Protein AF-0000000083513549 (afdb_homodimer)

Nearest PDB structures (foldseek):
  2qsa-assembly1_A  TM=3.278E-01  e=8.142E+00  Caenorhabditis elegans
  6n7p-assembly1_D  TM=1.794E-01  e=5.377E+00  Saccharomyces cerevisiae S288C
  2qsa-assembly1_A  TM=3.278E-01  e=8.798E+00  Caenorhabditis elegans

Structure (mmCIF, N/CA/C/O backbone):
data_AF-0000000083513549-model_v1
#
loop_
_entity.id
_entity.type
_entity.pdbx_description
1 polymer 'Sorting nexin-19'
#
loop_
_atom_site.group_PDB
_atom_site.id
_atom_site.type_symbol
_atom_site.label_atom_id
_atom_site.label_alt_id
_atom_site.label_comp_id
_atom_site.label_asym_id
_atom_site.label_entity_id
_atom_site.label_seq_id
_atom_site.pdbx_PDB_ins_code
_atom_site.Cartn_x
_atom_site.Cartn_y
_atom_site.Cartn_z
_atom_site.occupancy
_atom_site.B_iso_or_equiv
_atom_site.auth_seq_id
_atom_site.auth_comp_id
_atom_site.auth_asym_id
_atom_site.auth_atom_id
_atom_site.pdbx_PDB_model_num
ATOM 1 N N . MET A 1 1 ? 3.992 -18.594 23.453 1 21.11 1 MET A N 1
ATOM 2 C CA . MET A 1 1 ? 4.5 -19.453 22.391 1 21.11 1 MET A CA 1
ATOM 3 C C . MET A 1 1 ? 4.137 -18.906 21.016 1 21.11 1 MET A C 1
ATOM 5 O O . MET A 1 1 ? 4.473 -19.516 20 1 21.11 1 MET A O 1
ATOM 9 N N . HIS A 1 2 ? 3.135 -17.984 20.984 1 25.2 2 HIS A N 1
ATOM 10 C CA . HIS A 1 2 ? 2.512 -17.5 19.766 1 25.2 2 HIS A CA 1
ATOM 11 C C . HIS A 1 2 ? 3.395 -16.469 19.062 1 25.2 2 HIS A C 1
ATOM 13 O O . HIS A 1 2 ? 3.088 -16.031 17.953 1 25.2 2 HIS A O 1
ATOM 19 N N . HIS A 1 3 ? 4.215 -15.789 19.781 1 29.58 3 HIS A N 1
ATOM 20 C CA . HIS A 1 3 ? 5.02 -14.688 19.266 1 29.58 3 HIS A CA 1
ATOM 21 C C . HIS A 1 3 ? 6.105 -15.188 18.328 1 29.58 3 HIS A C 1
ATOM 23 O O . HIS A 1 3 ? 6.664 -14.414 17.547 1 29.58 3 HIS A O 1
ATOM 29 N N . ALA A 1 4 ? 6.621 -16.469 18.5 1 35.25 4 ALA A N 1
ATOM 30 C CA . ALA A 1 4 ? 7.801 -17.078 17.875 1 35.25 4 ALA A CA 1
ATOM 31 C C . ALA A 1 4 ? 7.551 -17.375 16.406 1 35.25 4 ALA A C 1
ATOM 33 O O . ALA A 1 4 ? 8.492 -17.453 15.617 1 35.25 4 ALA A O 1
ATOM 34 N N . GLY A 1 5 ? 6.344 -17.562 16.047 1 33.94 5 GLY A N 1
ATOM 35 C CA . GLY A 1 5 ? 6.051 -18.109 14.727 1 33.94 5 GLY A CA 1
ATOM 36 C C . GLY A 1 5 ? 6.188 -17.078 13.617 1 33.94 5 GLY A C 1
ATOM 37 O O . GLY A 1 5 ? 6.543 -17.406 12.484 1 33.94 5 GLY A O 1
ATOM 38 N N . ARG A 1 6 ? 5.773 -15.844 13.898 1 37.69 6 ARG A N 1
ATOM 39 C CA . ARG A 1 6 ? 5.621 -14.75 12.945 1 37.69 6 ARG A CA 1
ATOM 40 C C . ARG A 1 6 ? 6.98 -14.266 12.445 1 37.69 6 ARG A C 1
ATOM 42 O O . ARG A 1 6 ? 7.137 -13.938 11.266 1 37.69 6 ARG A O 1
ATOM 49 N N . SER A 1 7 ? 8.039 -14.117 13.289 1 39.78 7 SER A N 1
ATOM 50 C CA . SER A 1 7 ? 9.445 -13.859 13 1 39.78 7 SER A CA 1
ATOM 51 C C . SER A 1 7 ? 10.016 -14.891 12.039 1 39.78 7 SER A C 1
ATOM 53 O O . SER A 1 7 ? 10.812 -14.555 11.156 1 39.78 7 SER A O 1
ATOM 55 N N . ARG A 1 8 ? 9.492 -15.992 12.117 1 42.34 8 ARG A N 1
ATOM 56 C CA . ARG A 1 8 ? 10.031 -17.141 11.398 1 42.34 8 ARG A CA 1
ATOM 57 C C . ARG A 1 8 ? 9.711 -17.062 9.906 1 42.34 8 ARG A C 1
ATOM 59 O O . ARG A 1 8 ? 10.5 -17.5 9.07 1 42.34 8 ARG A O 1
ATOM 66 N N . ALA A 1 9 ? 8.602 -16.5 9.594 1 41.03 9 ALA A N 1
ATOM 67 C CA . ALA A 1 9 ? 8.266 -16.406 8.172 1 41.03 9 ALA A CA 1
ATOM 68 C C . ALA A 1 9 ? 9.18 -15.422 7.453 1 41.03 9 ALA A C 1
ATOM 70 O O . ALA A 1 9 ? 9.617 -15.68 6.328 1 41.03 9 ALA A O 1
ATOM 71 N N . ASN A 1 10 ? 9.469 -14.273 7.992 1 43.44 10 ASN A N 1
ATOM 72 C CA . ASN A 1 10 ? 10.414 -13.305 7.441 1 43.44 10 ASN A CA 1
ATOM 73 C C . ASN A 1 10 ? 11.812 -13.898 7.328 1 43.44 10 ASN A C 1
ATOM 75 O O . ASN A 1 10 ? 12.5 -13.688 6.324 1 43.44 10 ASN A O 1
ATOM 79 N N . GLU A 1 11 ? 12.25 -14.5 8.375 1 45.84 11 GLU A N 1
ATOM 80 C CA . GLU A 1 11 ? 13.523 -15.219 8.367 1 45.84 11 GLU A CA 1
ATOM 81 C C . GLU A 1 11 ? 13.539 -16.297 7.289 1 45.84 11 GLU A C 1
ATOM 83 O O . GLU A 1 11 ? 14.57 -16.516 6.641 1 45.84 11 GLU A O 1
ATOM 88 N N . THR A 1 12 ? 12.406 -16.828 7.129 1 44.97 12 THR A N 1
ATOM 89 C CA . THR A 1 12 ? 12.383 -17.953 6.203 1 44.97 12 THR A CA 1
ATOM 90 C C . THR A 1 12 ? 12.445 -17.469 4.758 1 44.97 12 THR A C 1
ATOM 92 O O . THR A 1 12 ? 13.141 -18.062 3.928 1 44.97 12 THR A O 1
ATOM 95 N N . VAL A 1 13 ? 11.648 -16.438 4.371 1 47.31 13 VAL A N 1
ATOM 96 C CA . VAL A 1 13 ? 11.727 -15.977 2.986 1 47.31 13 VAL A CA 1
ATOM 97 C C . VAL A 1 13 ? 13.109 -15.398 2.711 1 47.31 13 VAL A C 1
ATOM 99 O O . VAL A 1 13 ? 13.719 -15.688 1.675 1 47.31 13 VAL A O 1
ATOM 102 N N . PHE A 1 14 ? 13.555 -14.539 3.67 1 49.09 14 PHE A N 1
ATOM 103 C CA . PHE A 1 14 ? 14.906 -14.023 3.57 1 49.09 14 PHE A CA 1
ATOM 104 C C . PHE A 1 14 ? 15.93 -15.156 3.633 1 49.09 14 PHE A C 1
ATOM 106 O O . PHE A 1 14 ? 16.891 -15.172 2.869 1 49.09 14 PHE A O 1
ATOM 113 N N . ALA A 1 15 ? 15.766 -15.961 4.645 1 46.09 15 ALA A N 1
ATOM 114 C CA . ALA A 1 15 ? 16.672 -17.094 4.82 1 46.09 15 ALA A CA 1
ATOM 115 C C . ALA A 1 15 ? 16.688 -17.969 3.574 1 46.09 15 ALA A C 1
ATOM 117 O O . ALA A 1 15 ? 17.766 -18.438 3.146 1 46.09 15 ALA A O 1
ATOM 118 N N . ALA A 1 16 ? 15.594 -18.219 3.074 1 46.66 16 ALA A N 1
ATOM 119 C CA . ALA A 1 16 ? 15.547 -19.047 1.87 1 46.66 16 ALA A CA 1
ATOM 120 C C . ALA A 1 16 ? 16.234 -18.344 0.701 1 46.66 16 ALA A C 1
ATOM 122 O O . ALA A 1 16 ? 16.938 -18.984 -0.081 1 46.66 16 ALA A O 1
ATOM 123 N N . TYR A 1 17 ? 15.984 -17.031 0.609 1 48.81 17 TYR A N 1
ATOM 124 C CA . TYR A 1 17 ? 16.594 -16.219 -0.436 1 48.81 17 TYR A CA 1
ATOM 125 C C . TYR A 1 17 ? 18.109 -16.125 -0.241 1 48.81 17 TYR A C 1
ATOM 127 O O . TYR A 1 17 ? 18.859 -16.047 -1.214 1 48.81 17 TYR A O 1
ATOM 135 N N . THR A 1 18 ? 18.359 -15.984 1.003 1 49 18 THR A N 1
ATOM 136 C CA . THR A 1 18 ? 19.781 -15.805 1.289 1 49 18 THR A CA 1
ATOM 137 C C . THR A 1 18 ? 20.5 -17.156 1.327 1 49 18 THR A C 1
ATOM 139 O O . THR A 1 18 ? 21.719 -17.203 1.349 1 49 18 THR A O 1
ATOM 142 N N . SER A 1 19 ? 19.891 -18.141 1.712 1 42.75 19 SER A N 1
ATOM 143 C CA . SER A 1 19 ? 20.594 -19.406 1.942 1 42.75 19 SER A CA 1
ATOM 144 C C . SER A 1 19 ? 21.094 -20 0.633 1 42.75 19 SER A C 1
ATOM 146 O O . SER A 1 19 ? 21.875 -20.969 0.639 1 42.75 19 SER A O 1
ATOM 148 N N . SER A 1 20 ? 20.562 -19.688 -0.525 1 44.72 20 SER A N 1
ATOM 149 C CA . SER A 1 20 ? 21.016 -20.5 -1.648 1 44.72 20 SER A CA 1
ATOM 150 C C . SER A 1 20 ? 22.406 -20.062 -2.113 1 44.72 20 SER A C 1
ATOM 152 O O . SER A 1 20 ? 22.641 -18.875 -2.375 1 44.72 20 SER A O 1
ATOM 154 N N . LYS A 1 21 ? 23.391 -20.625 -1.779 1 48.25 21 LYS A N 1
ATOM 155 C CA . LYS A 1 21 ? 24.828 -20.5 -2.008 1 48.25 21 LYS A CA 1
ATOM 156 C C . LYS A 1 21 ? 25.141 -20.453 -3.5 1 48.25 21 LYS A C 1
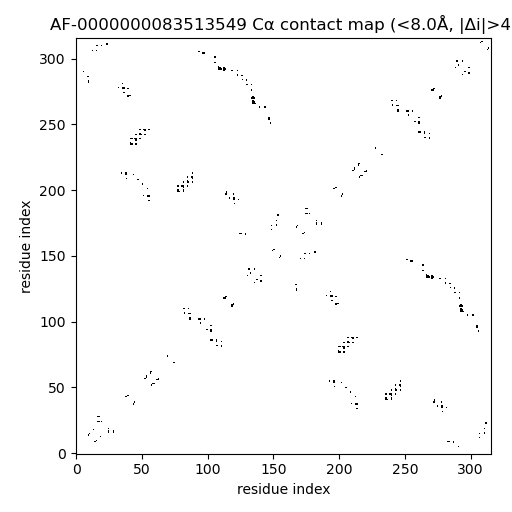ATOM 158 O O . LYS A 1 21 ? 26.281 -20.203 -3.889 1 48.25 21 LYS A O 1
ATOM 163 N N . ASP A 1 22 ? 24.438 -20.875 -4.484 1 53.88 22 ASP A N 1
ATOM 164 C CA . ASP A 1 22 ? 24.938 -21.047 -5.848 1 53.88 22 ASP A CA 1
ATOM 165 C C . ASP A 1 22 ? 24.797 -19.75 -6.648 1 53.88 22 ASP A C 1
ATOM 167 O O . ASP A 1 22 ? 24.078 -18.828 -6.246 1 53.88 22 ASP A O 1
ATOM 171 N N . ASN A 1 23 ? 25.703 -19.547 -7.766 1 56.53 23 ASN A N 1
ATOM 172 C CA . ASN A 1 23 ? 25.734 -18.438 -8.719 1 56.53 23 ASN A CA 1
ATOM 173 C C . ASN A 1 23 ? 24.312 -17.953 -9.039 1 56.53 23 ASN A C 1
ATOM 175 O O . ASN A 1 23 ? 24.109 -16.766 -9.32 1 56.53 23 ASN A O 1
ATOM 179 N N . GLY A 1 24 ? 23.281 -18.797 -9.078 1 58.97 24 GLY A N 1
ATOM 180 C CA . GLY A 1 24 ? 21.891 -18.484 -9.32 1 58.97 24 GLY A CA 1
ATOM 181 C C . GLY A 1 24 ? 21.266 -17.625 -8.242 1 58.97 24 GLY A C 1
ATOM 182 O O . GLY A 1 24 ? 20.297 -16.891 -8.508 1 58.97 24 GLY A O 1
ATOM 183 N N . LYS A 1 25 ? 21.922 -17.625 -7.18 1 63.16 25 LYS A N 1
ATOM 184 C CA . LYS A 1 25 ? 21.469 -16.875 -6.016 1 63.16 25 LYS A CA 1
ATOM 185 C C . LYS A 1 25 ? 21.703 -15.383 -6.203 1 63.16 25 LYS A C 1
ATOM 187 O O . LYS A 1 25 ? 20.812 -14.57 -5.949 1 63.16 25 LYS A O 1
ATOM 192 N N . TRP A 1 26 ? 22.922 -15.227 -6.641 1 66.69 26 TRP A N 1
ATOM 193 C CA . TRP A 1 26 ? 23.25 -13.82 -6.828 1 66.69 26 TRP A CA 1
ATOM 194 C C . TRP A 1 26 ? 22.312 -13.172 -7.848 1 66.69 26 TRP A C 1
ATOM 196 O O . TRP A 1 26 ? 21.875 -12.039 -7.656 1 66.69 26 TRP A O 1
ATOM 206 N N . LYS A 1 27 ? 22.031 -13.953 -8.898 1 71.25 27 LYS A N 1
ATOM 207 C CA . LYS A 1 27 ? 21.172 -13.414 -9.945 1 71.25 27 LYS A CA 1
ATOM 208 C C . LYS A 1 27 ? 19.766 -13.164 -9.414 1 71.25 27 LYS A C 1
ATOM 210 O O . LYS A 1 27 ? 19.141 -12.148 -9.742 1 71.25 27 LYS A O 1
ATOM 215 N N . ARG A 1 28 ? 19.312 -14.062 -8.609 1 73 28 ARG A N 1
ATOM 216 C CA . ARG A 1 28 ? 17.969 -13.945 -8.055 1 73 28 ARG A CA 1
ATOM 217 C C . ARG A 1 28 ? 17.875 -12.766 -7.09 1 73 28 ARG A C 1
ATOM 219 O O . ARG A 1 28 ? 16.906 -12.016 -7.113 1 73 28 ARG A O 1
ATOM 226 N N . ILE A 1 29 ? 18.875 -12.672 -6.348 1 75.56 29 ILE A N 1
ATOM 227 C CA . ILE A 1 29 ? 18.906 -11.578 -5.379 1 75.56 29 ILE A CA 1
ATOM 228 C C . ILE A 1 29 ? 18.953 -10.242 -6.109 1 75.56 29 ILE A C 1
ATOM 230 O O . ILE A 1 29 ? 18.25 -9.297 -5.738 1 75.56 29 ILE A O 1
ATOM 234 N N . ARG A 1 30 ? 19.75 -10.227 -7.113 1 81.31 30 ARG A N 1
ATOM 235 C CA . ARG A 1 30 ? 19.859 -9 -7.898 1 81.31 30 ARG A CA 1
ATOM 236 C C . ARG A 1 30 ? 18.531 -8.656 -8.562 1 81.31 30 ARG A C 1
ATOM 238 O O . ARG A 1 30 ? 18.125 -7.496 -8.602 1 81.31 30 ARG A O 1
ATOM 245 N N . TRP A 1 31 ? 17.891 -9.68 -9.023 1 78.62 31 TRP A N 1
ATOM 246 C CA . TRP A 1 31 ? 16.578 -9.5 -9.641 1 78.62 31 TRP A CA 1
ATOM 247 C C . TRP A 1 31 ? 15.586 -8.922 -8.641 1 78.62 31 TRP A C 1
ATOM 249 O O . TRP A 1 31 ? 14.867 -7.973 -8.953 1 78.62 31 TRP A O 1
ATOM 259 N N . LEU A 1 32 ? 15.523 -9.469 -7.512 1 81.88 32 LEU A N 1
ATOM 260 C CA . LEU A 1 32 ? 14.609 -9 -6.473 1 81.88 32 LEU A CA 1
ATOM 261 C C . LEU A 1 32 ? 14.914 -7.555 -6.094 1 81.88 32 LEU A C 1
ATOM 263 O O . LEU A 1 32 ? 13.992 -6.75 -5.922 1 81.88 32 LEU A O 1
ATOM 267 N N . GLU A 1 33 ? 16.188 -7.254 -6.066 1 85.56 33 GLU A N 1
ATOM 268 C CA . GLU A 1 33 ? 16.594 -5.902 -5.715 1 85.56 33 GLU A CA 1
ATOM 269 C C . GLU A 1 33 ? 16.141 -4.891 -6.762 1 85.56 33 GLU A C 1
ATOM 271 O O . GLU A 1 33 ? 15.711 -3.789 -6.422 1 85.56 33 GLU A O 1
ATOM 276 N N . VAL A 1 34 ? 16.25 -5.273 -7.984 1 85.94 34 VAL A N 1
ATOM 277 C CA . VAL A 1 34 ? 15.844 -4.398 -9.078 1 85.94 34 VAL A CA 1
ATOM 278 C C . VAL A 1 34 ? 14.336 -4.156 -9.016 1 85.94 34 VAL A C 1
ATOM 280 O O . VAL A 1 34 ? 13.875 -3.023 -9.172 1 85.94 34 VAL A O 1
ATOM 283 N N . HIS A 1 35 ? 13.617 -5.207 -8.695 1 85.69 35 HIS A N 1
ATOM 284 C CA . HIS A 1 35 ? 12.164 -5.074 -8.609 1 85.69 35 HIS A CA 1
ATOM 285 C C . HIS A 1 35 ? 11.758 -4.211 -7.418 1 85.69 35 HIS A C 1
ATOM 287 O O . HIS A 1 35 ? 10.859 -3.377 -7.531 1 85.69 35 HIS A O 1
ATOM 293 N N . ILE A 1 36 ? 12.422 -4.344 -6.344 1 91.38 36 ILE A N 1
ATOM 294 C CA . ILE A 1 36 ? 12.125 -3.525 -5.172 1 91.38 36 ILE A CA 1
ATOM 295 C C . ILE A 1 36 ? 12.438 -2.061 -5.469 1 91.38 36 ILE A C 1
ATOM 297 O O . ILE A 1 36 ? 11.656 -1.172 -5.129 1 91.38 36 ILE A O 1
ATOM 301 N N . ALA A 1 37 ? 13.586 -1.884 -6.117 1 91.69 37 ALA A N 1
ATOM 302 C CA . ALA A 1 37 ? 13.977 -0.521 -6.473 1 91.69 37 ALA A CA 1
ATOM 303 C C . ALA A 1 37 ? 12.93 0.126 -7.379 1 91.69 37 ALA A C 1
ATOM 305 O O . ALA A 1 37 ? 12.586 1.298 -7.199 1 91.69 37 ALA A O 1
ATOM 306 N N . ASN A 1 38 ? 12.453 -0.654 -8.32 1 91.19 38 ASN A N 1
ATOM 307 C CA . ASN A 1 38 ? 11.438 -0.123 -9.219 1 91.19 38 ASN A CA 1
ATOM 308 C C . ASN A 1 38 ? 10.133 0.161 -8.477 1 91.19 38 ASN A C 1
ATOM 310 O O . ASN A 1 38 ? 9.555 1.244 -8.609 1 91.19 38 ASN A O 1
ATOM 314 N N . LEU A 1 39 ? 9.695 -0.759 -7.656 1 93.5 39 LEU A N 1
ATOM 315 C CA . LEU A 1 39 ? 8.461 -0.678 -6.883 1 93.5 39 LEU A CA 1
ATOM 316 C C . LEU A 1 39 ? 8.469 0.548 -5.977 1 93.5 39 LEU A C 1
ATOM 318 O O . LEU A 1 39 ? 7.41 1.116 -5.688 1 93.5 39 LEU A O 1
ATOM 322 N N . THR A 1 40 ? 9.695 0.947 -5.594 1 95.69 40 THR A N 1
ATOM 323 C CA . THR A 1 40 ? 9.797 2.02 -4.609 1 95.69 40 THR A CA 1
ATOM 324 C C . THR A 1 40 ? 10.445 3.258 -5.223 1 95.69 40 THR A C 1
ATOM 326 O O . THR A 1 40 ? 11.023 4.082 -4.512 1 95.69 40 THR A O 1
ATOM 329 N N . SER A 1 41 ? 10.406 3.324 -6.5 1 94.44 41 SER A N 1
ATOM 330 C CA . SER A 1 41 ? 10.906 4.52 -7.168 1 94.44 41 SER A CA 1
ATOM 331 C C . SER A 1 41 ? 9.977 5.711 -6.938 1 94.44 41 SER A C 1
ATOM 333 O O . SER A 1 41 ? 8.797 5.531 -6.652 1 94.44 41 SER A O 1
ATOM 335 N N . THR A 1 42 ? 10.516 6.949 -7.098 1 94.75 42 THR A N 1
ATOM 336 C CA . THR A 1 42 ? 9.773 8.164 -6.785 1 94.75 42 THR A CA 1
ATOM 337 C C . THR A 1 42 ? 8.516 8.273 -7.641 1 94.75 42 THR A C 1
ATOM 339 O O . THR A 1 42 ? 7.445 8.617 -7.141 1 94.75 42 THR A O 1
ATOM 342 N N . PRO A 1 43 ? 8.602 7.992 -8.953 1 94.31 43 PRO A N 1
ATOM 343 C CA . PRO A 1 43 ? 7.379 8.062 -9.758 1 94.31 43 PRO A CA 1
ATOM 344 C C . PRO A 1 43 ? 6.277 7.137 -9.258 1 94.31 43 PRO A C 1
ATOM 346 O O . PRO A 1 43 ? 5.098 7.488 -9.305 1 94.31 43 PRO A O 1
ATOM 349 N N . TYR A 1 44 ? 6.645 6.004 -8.742 1 95.12 44 TYR A N 1
ATOM 350 C CA . TYR A 1 44 ? 5.617 5.094 -8.266 1 95.12 44 TYR A CA 1
ATOM 351 C C . TYR A 1 44 ? 5.066 5.551 -6.914 1 95.12 44 TYR A C 1
ATOM 353 O O . TYR A 1 44 ? 3.885 5.359 -6.621 1 95.12 44 TYR A O 1
ATOM 361 N N . TRP A 1 45 ? 5.895 6.184 -6.102 1 96.12 45 TRP A N 1
ATOM 362 C CA . TRP A 1 45 ? 5.363 6.77 -4.875 1 96.12 45 TRP A CA 1
ATOM 363 C C . TRP A 1 45 ? 4.293 7.809 -5.191 1 96.12 45 TRP A C 1
ATOM 365 O O . TRP A 1 45 ? 3.264 7.879 -4.512 1 96.12 45 TRP A O 1
ATOM 375 N N . VAL A 1 46 ? 4.543 8.594 -6.23 1 96.88 46 VAL A N 1
ATOM 376 C CA . VAL A 1 46 ? 3.545 9.578 -6.645 1 96.88 46 VAL A CA 1
ATOM 377 C C . VAL A 1 46 ? 2.232 8.867 -6.977 1 96.88 46 VAL A C 1
ATOM 379 O O . VAL A 1 46 ? 1.161 9.297 -6.539 1 96.88 46 VAL A O 1
ATOM 382 N N . THR A 1 47 ? 2.377 7.824 -7.672 1 96.19 47 THR A N 1
ATOM 383 C CA . THR A 1 47 ? 1.198 7.066 -8.078 1 96.19 47 THR A CA 1
ATOM 384 C C . THR A 1 47 ? 0.489 6.48 -6.859 1 96.19 47 THR A C 1
ATOM 386 O O . THR A 1 47 ? -0.729 6.609 -6.723 1 96.19 47 THR A O 1
ATOM 389 N N . TYR A 1 48 ? 1.254 5.855 -5.949 1 96.69 48 TYR A N 1
ATOM 390 C CA . TYR A 1 48 ? 0.664 5.273 -4.746 1 96.69 48 TYR A CA 1
ATOM 391 C C . TYR A 1 48 ? -0.073 6.332 -3.936 1 96.69 48 TYR A C 1
ATOM 393 O O . TYR A 1 48 ? -1.202 6.109 -3.492 1 96.69 48 TYR A O 1
ATOM 401 N N . LEU A 1 49 ? 0.561 7.449 -3.771 1 95.94 49 LEU A N 1
ATOM 402 C CA . LEU A 1 49 ? 0.008 8.508 -2.939 1 95.94 49 LEU A CA 1
ATOM 403 C C . LEU A 1 49 ? -1.247 9.102 -3.574 1 95.94 49 LEU A C 1
ATOM 405 O O . LEU A 1 49 ? -2.197 9.453 -2.871 1 95.94 49 LEU A O 1
ATOM 409 N N . ARG A 1 50 ? -1.266 9.219 -4.852 1 94.25 50 ARG A N 1
ATOM 410 C CA . ARG A 1 50 ? -2.445 9.734 -5.539 1 94.25 50 ARG A CA 1
ATOM 411 C C . ARG A 1 50 ? -3.631 8.789 -5.375 1 94.25 50 ARG A C 1
ATOM 413 O O . ARG A 1 50 ? -4.758 9.234 -5.148 1 94.25 50 ARG A O 1
ATOM 420 N N . VAL A 1 51 ? -3.375 7.543 -5.539 1 94.5 51 VAL A N 1
ATOM 421 C CA . VAL A 1 51 ? -4.434 6.555 -5.355 1 94.5 51 VAL A CA 1
ATOM 422 C C . VAL A 1 51 ? -4.957 6.625 -3.924 1 94.5 51 VAL A C 1
ATOM 424 O O . VAL A 1 51 ? -6.172 6.59 -3.699 1 94.5 51 VAL A O 1
ATOM 427 N N . LEU A 1 52 ? -4.07 6.785 -2.963 1 93.94 52 LEU A N 1
ATOM 428 C CA . LEU A 1 52 ? -4.457 6.871 -1.558 1 93.94 52 LEU A CA 1
ATOM 429 C C . LEU A 1 52 ? -5.266 8.133 -1.292 1 93.94 52 LEU A C 1
ATOM 431 O O . LEU A 1 52 ? -6.25 8.102 -0.547 1 93.94 52 LEU A O 1
ATOM 435 N N . GLN A 1 53 ? -4.84 9.234 -1.899 1 90.62 53 GLN A N 1
ATOM 436 C CA . GLN A 1 53 ? -5.57 10.492 -1.753 1 90.62 53 GLN A CA 1
ATOM 437 C C . GLN A 1 53 ? -7.012 10.344 -2.238 1 90.62 53 GLN A C 1
ATOM 439 O O . GLN A 1 53 ? -7.945 10.789 -1.568 1 90.62 53 GLN A O 1
ATOM 444 N N . GLU A 1 54 ? -7.121 9.719 -3.299 1 89.38 54 GLU A N 1
ATOM 445 C CA . GLU A 1 54 ? -8.453 9.523 -3.867 1 89.38 54 GLU A CA 1
ATOM 446 C C . GLU A 1 54 ? -9.297 8.602 -2.988 1 89.38 54 GLU A C 1
ATOM 448 O O . GLU A 1 54 ? -10.5 8.828 -2.822 1 89.38 54 GLU A O 1
ATOM 453 N N . ALA A 1 55 ? -8.664 7.598 -2.445 1 89.5 55 ALA A N 1
ATOM 454 C CA . ALA A 1 55 ? -9.375 6.637 -1.608 1 89.5 55 ALA A CA 1
ATOM 455 C C . ALA A 1 55 ? -9.789 7.266 -0.283 1 89.5 55 ALA A C 1
ATOM 457 O O . ALA A 1 55 ? -10.867 6.961 0.244 1 89.5 55 ALA A O 1
ATOM 458 N N . ILE A 1 56 ? -9.016 8.109 0.262 1 85.25 56 ILE A N 1
ATOM 459 C CA . ILE A 1 56 ? -9.25 8.703 1.571 1 85.25 56 ILE A CA 1
ATOM 460 C C . ILE A 1 56 ? -10.203 9.898 1.431 1 85.25 56 ILE A C 1
ATOM 462 O O . ILE A 1 56 ? -11.102 10.078 2.254 1 85.25 56 ILE A O 1
ATOM 466 N N . TRP A 1 57 ? -9.891 10.664 0.444 1 80.75 57 TRP A N 1
ATOM 467 C CA . TRP A 1 57 ? -10.68 11.867 0.213 1 80.75 57 TRP A CA 1
ATOM 468 C C . TRP A 1 57 ? -11.32 11.836 -1.17 1 80.75 57 TRP A C 1
ATOM 470 O O . TRP A 1 57 ? -11.008 12.672 -2.021 1 80.75 57 TRP A O 1
ATOM 480 N N . PRO A 1 58 ? -12.328 10.797 -1.236 1 71.69 58 PRO A N 1
ATOM 481 C CA . PRO A 1 58 ? -12.883 10.742 -2.59 1 71.69 58 PRO A CA 1
ATOM 482 C C . PRO A 1 58 ? -13.469 12.078 -3.051 1 71.69 58 PRO A C 1
ATOM 484 O O . PRO A 1 58 ? -14.172 12.734 -2.291 1 71.69 58 PRO A O 1
ATOM 487 N N . GLY A 1 59 ? -13.32 12.398 -4.305 1 62.22 59 GLY A N 1
ATOM 488 C CA . GLY A 1 59 ? -13.828 13.625 -4.898 1 62.22 59 GLY A CA 1
ATOM 489 C C . GLY A 1 59 ? -13.266 14.883 -4.254 1 62.22 59 GLY A C 1
ATOM 490 O O . GLY A 1 59 ? -13.719 15.992 -4.547 1 62.22 59 GLY A O 1
ATOM 491 N N . GLY A 1 60 ? -12.039 14.797 -3.613 1 54.78 60 GLY A N 1
ATOM 492 C CA . GLY A 1 60 ? -11.445 15.945 -2.947 1 54.78 60 GLY A CA 1
ATOM 493 C C . GLY A 1 60 ? -12.172 16.328 -1.672 1 54.78 60 GLY A C 1
ATOM 494 O O . GLY A 1 60 ? -11.57 16.891 -0.751 1 54.78 60 GLY A O 1
ATOM 495 N N . SER A 1 61 ? -13.531 16.703 -1.758 1 50.47 61 SER A N 1
ATOM 496 C CA . SER A 1 61 ? -14.344 17.125 -0.623 1 50.47 61 SER A CA 1
ATOM 497 C C . SER A 1 61 ? -14.953 15.93 0.097 1 50.47 61 SER A C 1
ATOM 499 O O . SER A 1 61 ? -14.953 14.82 -0.434 1 50.47 61 SER A O 1
ATOM 501 N N . LEU A 1 62 ? -15.195 16.109 1.493 1 48.09 62 LEU A N 1
ATOM 502 C CA . LEU A 1 62 ? -15.906 15.125 2.287 1 48.09 62 LEU A CA 1
ATOM 503 C C . LEU A 1 62 ? -16.922 14.367 1.43 1 48.09 62 LEU A C 1
ATOM 505 O O . LEU A 1 62 ? -17.609 14.969 0.609 1 48.09 62 LEU A O 1
ATOM 509 N N . PRO A 1 63 ? -16.594 13.125 1.285 1 48.75 63 PRO A N 1
ATOM 510 C CA . PRO A 1 63 ? -17.5 12.336 0.447 1 48.75 63 PRO A CA 1
ATOM 511 C C . PRO A 1 63 ? -18.969 12.75 0.615 1 48.75 63 PRO A C 1
ATOM 513 O O . PRO A 1 63 ? -19.5 12.672 1.721 1 48.75 63 PRO A O 1
ATOM 516 N N . THR A 1 64 ? -19.375 13.773 0.067 1 47.25 64 THR A N 1
ATOM 517 C CA . THR A 1 64 ? -20.75 14.211 0.216 1 47.25 64 THR A CA 1
ATOM 518 C C . THR A 1 64 ? -21.703 13.281 -0.53 1 47.25 64 THR A C 1
ATOM 520 O O . THR A 1 64 ? -22.922 13.312 -0.307 1 47.25 64 THR A O 1
ATOM 523 N N . ARG A 1 65 ? -21.234 12.82 -1.741 1 49.47 65 ARG A N 1
ATOM 524 C CA . ARG A 1 65 ? -22.344 12.227 -2.48 1 49.47 65 ARG A CA 1
ATOM 525 C C . ARG A 1 65 ? -22.438 10.727 -2.209 1 49.47 65 ARG A C 1
ATOM 527 O O . ARG A 1 65 ? -21.422 10.039 -2.143 1 49.47 65 ARG A O 1
ATOM 534 N N . PRO A 1 66 ? -23.547 10.234 -1.912 1 50.69 66 PRO A N 1
ATOM 535 C CA . PRO A 1 66 ? -23.828 8.82 -1.621 1 50.69 66 PRO A CA 1
ATOM 536 C C . PRO A 1 66 ? -23.359 7.887 -2.738 1 50.69 66 PRO A C 1
ATOM 538 O O . PRO A 1 66 ? -23.594 8.172 -3.918 1 50.69 66 PRO A O 1
ATOM 541 N N . ARG A 1 67 ? -22.234 7.215 -2.666 1 58.09 67 ARG A N 1
ATOM 542 C CA . ARG A 1 67 ? -21.891 6.219 -3.676 1 58.09 67 ARG A CA 1
ATOM 543 C C . ARG A 1 67 ? -23.078 5.34 -4.023 1 58.09 67 ARG A C 1
ATOM 545 O O . ARG A 1 67 ? -23.844 4.949 -3.139 1 58.09 67 ARG A O 1
ATOM 552 N N . LEU A 1 68 ? -23.531 5.434 -5.312 1 66.12 68 LEU A N 1
ATOM 553 C CA . LEU A 1 68 ? -24.562 4.52 -5.766 1 66.12 68 LEU A CA 1
ATOM 554 C C . LEU A 1 68 ? -24.297 3.102 -5.262 1 66.12 68 LEU A C 1
ATOM 556 O O . LEU A 1 68 ? -23.156 2.654 -5.23 1 66.12 68 LEU A O 1
ATOM 560 N N . ILE A 1 69 ? -25.219 2.604 -4.523 1 77.75 69 ILE A N 1
ATOM 561 C CA . ILE A 1 69 ? -25.156 1.231 -4.035 1 77.75 69 ILE A CA 1
ATOM 562 C C . ILE A 1 69 ? -25 0.27 -5.211 1 77.75 69 ILE A C 1
ATOM 564 O O . ILE A 1 69 ? -25.844 0.239 -6.113 1 77.75 69 ILE A O 1
ATOM 568 N N . PRO A 1 70 ? -23.844 -0.323 -5.301 1 83.56 70 PRO A N 1
ATOM 569 C CA . PRO A 1 70 ? -23.625 -1.267 -6.402 1 83.56 70 PRO A CA 1
ATOM 570 C C . PRO A 1 70 ? -24.641 -2.416 -6.398 1 83.56 70 PRO A C 1
ATOM 572 O O . PRO A 1 70 ? -25.062 -2.869 -5.332 1 83.56 70 PRO A O 1
ATOM 575 N N . THR A 1 71 ? -25.125 -2.738 -7.637 1 90 71 THR A N 1
ATOM 576 C CA . THR A 1 71 ? -25.984 -3.906 -7.805 1 90 71 THR A CA 1
ATOM 577 C C . THR A 1 71 ? -25.203 -5.191 -7.531 1 90 71 THR A C 1
ATOM 579 O O . THR A 1 71 ? -23.969 -5.191 -7.559 1 90 71 THR A O 1
ATOM 582 N N . PRO A 1 72 ? -25.938 -6.219 -7.23 1 91 72 PRO A N 1
ATOM 583 C CA . PRO A 1 72 ? -25.266 -7.508 -7.016 1 91 72 PRO A CA 1
ATOM 584 C C . PRO A 1 72 ? -24.406 -7.934 -8.203 1 91 72 PRO A C 1
ATOM 586 O O . PRO A 1 72 ? -23.344 -8.523 -8.016 1 91 72 PRO A O 1
ATOM 589 N N . GLU A 1 73 ? -24.875 -7.594 -9.352 1 92.56 73 GLU A N 1
ATOM 590 C CA . GLU A 1 73 ? -24.109 -7.945 -10.555 1 92.56 73 GLU A CA 1
ATOM 591 C C . GLU A 1 73 ? -22.812 -7.16 -10.633 1 92.56 73 GLU A C 1
ATOM 593 O O . GLU A 1 73 ? -21.766 -7.715 -10.984 1 92.56 73 GLU A O 1
ATOM 598 N N . GLN A 1 74 ? -22.875 -5.949 -10.328 1 91.44 74 GLN A N 1
ATOM 599 C CA . GLN A 1 74 ? -21.688 -5.109 -10.344 1 91.44 74 GLN A CA 1
ATOM 600 C C . GLN A 1 74 ? -20.688 -5.559 -9.289 1 91.44 74 GLN A C 1
ATOM 602 O O . GLN A 1 74 ? -19.469 -5.543 -9.523 1 91.44 74 GLN A O 1
ATOM 607 N N . LYS A 1 75 ? -21.219 -6 -8.172 1 93.75 75 LYS A N 1
ATOM 608 C CA . LYS A 1 75 ? -20.359 -6.496 -7.102 1 93.75 75 LYS A CA 1
ATOM 609 C C . LYS A 1 75 ? -19.609 -7.758 -7.531 1 93.75 75 LYS A C 1
ATOM 611 O O . LYS A 1 75 ? -18.406 -7.891 -7.285 1 93.75 75 LYS A O 1
ATOM 616 N N . GLU A 1 76 ? -20.328 -8.57 -8.156 1 94.81 76 GLU A N 1
ATOM 617 C CA . GLU A 1 76 ? -19.734 -9.82 -8.617 1 94.81 76 GLU A CA 1
ATOM 618 C C . GLU A 1 76 ? -18.688 -9.57 -9.695 1 94.81 76 GLU A C 1
ATOM 620 O O . GLU A 1 76 ? -17.641 -10.211 -9.703 1 94.81 76 GLU A O 1
ATOM 625 N N . GLU A 1 77 ? -18.969 -8.664 -10.555 1 96 77 GLU A N 1
ATOM 626 C CA . GLU A 1 77 ? -18.016 -8.32 -11.609 1 96 77 GLU A CA 1
ATOM 627 C C . GLU A 1 77 ? -16.719 -7.754 -11.023 1 96 77 GLU A C 1
ATOM 629 O O . GLU A 1 77 ? -15.633 -8.102 -11.477 1 96 77 GLU A O 1
ATOM 634 N N . THR A 1 78 ? -16.844 -6.918 -10.07 1 96.06 78 THR A N 1
ATOM 635 C CA . THR A 1 78 ? -15.68 -6.309 -9.445 1 96.06 78 THR A CA 1
ATOM 636 C C . THR A 1 78 ? -14.875 -7.355 -8.68 1 96.06 78 THR A C 1
ATOM 638 O O . THR A 1 78 ? -13.641 -7.324 -8.695 1 96.06 78 THR A O 1
ATOM 641 N N . ARG A 1 79 ? -15.625 -8.242 -8.07 1 96.44 79 ARG A N 1
ATOM 642 C CA . ARG A 1 79 ? -14.961 -9.336 -7.359 1 96.44 79 ARG A CA 1
ATOM 643 C C . ARG A 1 79 ? -14.156 -10.203 -8.32 1 96.44 79 ARG A C 1
ATOM 645 O O . ARG A 1 79 ? -13.016 -10.57 -8.023 1 96.44 79 ARG A O 1
ATOM 652 N N . ASN A 1 80 ? -14.703 -10.484 -9.43 1 97 80 ASN A N 1
ATOM 653 C CA . ASN A 1 80 ? -14.008 -11.281 -10.438 1 97 80 ASN A CA 1
ATOM 654 C C . ASN A 1 80 ? -12.789 -10.555 -10.992 1 97 80 ASN A C 1
ATOM 656 O O . ASN A 1 80 ? -11.75 -11.164 -11.219 1 97 80 ASN A O 1
ATOM 660 N N . ARG A 1 81 ? -12.953 -9.336 -11.195 1 97 81 ARG A N 1
ATOM 661 C CA . ARG A 1 81 ? -11.828 -8.523 -11.656 1 97 81 ARG A CA 1
ATOM 662 C C . ARG A 1 81 ? -10.703 -8.523 -10.633 1 97 81 ARG A C 1
ATOM 664 O O . ARG A 1 81 ? -9.523 -8.602 -10.992 1 97 81 ARG A O 1
ATOM 671 N N . CYS A 1 82 ? -11.078 -8.414 -9.398 1 97.25 82 CYS A N 1
ATOM 672 C CA . CYS A 1 82 ? -10.078 -8.43 -8.336 1 97.25 82 CYS A CA 1
ATOM 673 C C . CYS A 1 82 ? -9.328 -9.758 -8.312 1 97.25 82 CYS A C 1
ATOM 675 O O . CYS A 1 82 ? -8.102 -9.781 -8.188 1 97.25 82 CYS A O 1
ATOM 677 N N . LEU A 1 83 ? -10.078 -10.82 -8.484 1 96.31 83 LEU A N 1
ATOM 678 C CA . LEU A 1 83 ? -9.461 -12.141 -8.531 1 96.31 83 LEU A CA 1
ATOM 679 C C . LEU A 1 83 ? -8.469 -12.242 -9.68 1 96.31 83 LEU A C 1
ATOM 681 O O . LEU A 1 83 ? -7.363 -12.75 -9.508 1 96.31 83 LEU A O 1
ATOM 685 N N . GLU A 1 84 ? -8.836 -11.766 -10.797 1 95.19 84 GLU A N 1
ATOM 686 C CA . GLU A 1 84 ? -7.961 -11.781 -11.969 1 95.19 84 GLU A CA 1
ATOM 687 C C . GLU A 1 84 ? -6.684 -10.984 -11.719 1 95.19 84 GLU A C 1
ATOM 689 O O . GLU A 1 84 ? -5.598 -11.406 -12.109 1 95.19 84 GLU A O 1
ATOM 694 N N . CYS A 1 85 ? -6.879 -9.875 -11.078 1 94.69 85 CYS A N 1
ATOM 695 C CA . CYS A 1 85 ? -5.715 -9.055 -10.773 1 94.69 85 CYS A CA 1
ATOM 696 C C . CYS A 1 85 ? -4.781 -9.773 -9.805 1 94.69 85 CYS A C 1
ATOM 698 O O . CYS A 1 85 ? -3.559 -9.703 -9.945 1 94.69 85 CYS A O 1
ATOM 700 N N . LEU A 1 86 ? -5.316 -10.438 -8.867 1 94.06 86 LEU A N 1
ATOM 701 C CA . LEU A 1 86 ? -4.52 -11.195 -7.914 1 94.06 86 LEU A CA 1
ATOM 702 C C . LEU A 1 86 ? -3.713 -12.281 -8.617 1 94.06 86 LEU A C 1
ATOM 704 O O . LEU A 1 86 ? -2.516 -12.438 -8.367 1 94.06 86 LEU A O 1
ATOM 708 N N . MET A 1 87 ? -4.352 -12.922 -9.477 1 91.06 87 MET A N 1
ATOM 709 C CA . MET A 1 87 ? -3.732 -14.047 -10.18 1 91.06 87 MET A CA 1
ATOM 710 C C . MET A 1 87 ? -2.607 -13.57 -11.086 1 91.06 87 MET A C 1
ATOM 712 O O . MET A 1 87 ? -1.671 -14.312 -11.375 1 91.06 87 MET A O 1
ATOM 716 N N . LYS A 1 88 ? -2.631 -12.344 -11.453 1 89.94 88 LYS A N 1
ATOM 717 C CA . LYS A 1 88 ? -1.641 -11.805 -12.375 1 89.94 88 LYS A CA 1
ATOM 718 C C . LYS A 1 88 ? -0.485 -11.148 -11.625 1 89.94 88 LYS A C 1
ATOM 720 O O . LYS A 1 88 ? 0.452 -10.633 -12.242 1 89.94 88 LYS A O 1
ATOM 725 N N . LEU A 1 89 ? -0.515 -11.164 -10.32 1 87.25 89 LEU A N 1
ATOM 726 C CA . LEU A 1 89 ? 0.53 -10.547 -9.508 1 87.25 89 LEU A CA 1
ATOM 727 C C . LEU A 1 89 ? 1.807 -11.375 -9.539 1 87.25 89 LEU A C 1
ATOM 729 O O . LEU A 1 89 ? 2.887 -10.875 -9.227 1 87.25 89 LEU A O 1
ATOM 733 N N . VAL A 1 90 ? 1.682 -12.641 -9.914 1 80.75 90 VAL A N 1
ATOM 734 C CA . VAL A 1 90 ? 2.828 -13.539 -9.898 1 80.75 90 VAL A CA 1
ATOM 735 C C . VAL A 1 90 ? 3.174 -13.961 -11.328 1 80.75 90 VAL A C 1
ATOM 737 O O . VAL A 1 90 ? 2.309 -13.961 -12.203 1 80.75 90 VAL A O 1
ATOM 740 N N . PRO A 1 91 ? 4.43 -14.305 -11.508 1 75.56 91 PRO A N 1
ATOM 741 C CA . PRO A 1 91 ? 4.855 -14.711 -12.852 1 75.56 91 PRO A CA 1
ATOM 742 C C . PRO A 1 91 ? 4.016 -15.859 -13.414 1 75.56 91 PRO A C 1
ATOM 744 O O . PRO A 1 91 ? 3.484 -16.672 -12.648 1 75.56 91 PRO A O 1
ATOM 747 N N . ASP A 1 92 ? 3.98 -16.031 -14.703 1 75.88 92 ASP A N 1
ATOM 748 C CA . ASP A 1 92 ? 3.059 -16.891 -15.453 1 75.88 92 ASP A CA 1
ATOM 749 C C . ASP A 1 92 ? 3.402 -18.359 -15.273 1 75.88 92 ASP A C 1
ATOM 751 O O . ASP A 1 92 ? 2.598 -19.234 -15.602 1 75.88 92 ASP A O 1
ATOM 755 N N . PHE A 1 93 ? 4.547 -18.656 -14.734 1 70.75 93 PHE A N 1
ATOM 756 C CA . PHE A 1 93 ? 4.898 -20.062 -14.617 1 70.75 93 PHE A CA 1
ATOM 757 C C . PHE A 1 93 ? 4.324 -20.656 -13.336 1 70.75 93 PHE A C 1
ATOM 759 O O . PHE A 1 93 ? 4.281 -21.875 -13.172 1 70.75 93 PHE A O 1
ATOM 766 N N . VAL A 1 94 ? 3.68 -19.812 -12.469 1 75.69 94 VAL A N 1
ATOM 767 C CA . VAL A 1 94 ? 3.227 -20.266 -11.156 1 75.69 94 VAL A CA 1
ATOM 768 C C . VAL A 1 94 ? 2.01 -21.172 -11.32 1 75.69 94 VAL A C 1
ATOM 770 O O . VAL A 1 94 ? 1.923 -22.234 -10.688 1 75.69 94 VAL A O 1
ATOM 773 N N . PRO A 1 95 ? 1.122 -20.859 -12.133 1 81.75 95 PRO A N 1
ATOM 774 C CA . PRO A 1 95 ? -0.02 -21.75 -12.32 1 81.75 95 PRO A CA 1
ATOM 775 C C . PRO A 1 95 ? 0.394 -23.141 -12.82 1 81.75 95 PRO A C 1
ATOM 777 O O . PRO A 1 95 ? -0.25 -24.125 -12.477 1 81.75 95 PRO A O 1
ATOM 780 N N . GLU A 1 96 ? 1.384 -23.188 -13.562 1 81.56 96 GLU A N 1
ATOM 781 C CA . GLU A 1 96 ? 1.854 -24.469 -14.086 1 81.56 96 GLU A CA 1
ATOM 782 C C . GLU A 1 96 ? 2.428 -25.344 -12.969 1 81.56 96 GLU A C 1
ATOM 784 O O . GLU A 1 96 ? 2.23 -26.562 -12.961 1 81.56 96 GLU A O 1
ATOM 789 N N . VAL A 1 97 ? 3.016 -24.703 -12.078 1 74.38 97 VAL A N 1
ATOM 790 C CA . VAL A 1 97 ? 3.68 -25.438 -11 1 74.38 97 VAL A CA 1
ATOM 791 C C . VAL A 1 97 ? 2.646 -25.891 -9.969 1 74.38 97 VAL A C 1
ATOM 793 O O . VAL A 1 97 ? 2.697 -27.016 -9.484 1 74.38 97 VAL A O 1
ATOM 796 N N . LEU A 1 98 ? 1.723 -25.062 -9.625 1 79.12 98 LEU A N 1
ATOM 797 C CA . LEU A 1 98 ? 0.745 -25.359 -8.578 1 79.12 98 LEU A CA 1
ATOM 798 C C . LEU A 1 98 ? -0.445 -26.125 -9.148 1 79.12 98 LEU A C 1
ATOM 800 O O . LEU A 1 98 ? -1.155 -26.812 -8.414 1 79.12 98 LEU A O 1
ATOM 804 N N . GLY A 1 99 ? -0.612 -26.062 -10.438 1 85.69 99 GLY A N 1
ATOM 805 C CA . GLY A 1 99 ? -1.881 -26.453 -11.031 1 85.69 99 GLY A CA 1
ATOM 806 C C . GLY A 1 99 ? -2.879 -25.312 -11.109 1 85.69 99 GLY A C 1
ATOM 807 O O . GLY A 1 99 ? -3.088 -24.594 -10.133 1 85.69 99 GLY A O 1
ATOM 808 N N . VAL A 1 100 ? -3.5 -25.188 -12.172 1 84.81 100 VAL A N 1
ATOM 809 C CA . VAL A 1 100 ? -4.363 -24.062 -12.484 1 84.81 100 VAL A CA 1
ATOM 810 C C . VAL A 1 100 ? -5.496 -23.984 -11.461 1 84.81 100 VAL A C 1
ATOM 812 O O . VAL A 1 100 ? -5.809 -22.906 -10.961 1 84.81 100 VAL A O 1
ATOM 815 N N . GLU A 1 101 ? -6.125 -25.094 -11.141 1 89.44 101 GLU A N 1
ATOM 816 C CA . GLU A 1 101 ? -7.258 -25.109 -10.219 1 89.44 101 GLU A CA 1
ATOM 817 C C . GLU A 1 101 ? -6.824 -24.734 -8.805 1 89.44 101 GLU A C 1
ATOM 819 O O . GLU A 1 101 ? -7.477 -23.922 -8.141 1 89.44 101 GLU A O 1
ATOM 824 N N . LYS A 1 102 ? -5.75 -25.406 -8.32 1 86.56 102 LYS A N 1
ATOM 825 C CA . LYS A 1 102 ? -5.238 -25.094 -6.992 1 86.56 102 LYS A CA 1
ATOM 826 C C . LYS A 1 102 ? -4.801 -23.641 -6.895 1 86.56 102 LYS A C 1
ATOM 828 O O . LYS A 1 102 ? -5.008 -22.984 -5.867 1 86.56 102 LYS A O 1
ATOM 833 N N . TYR A 1 103 ? -4.203 -23.141 -7.98 1 89.56 103 TYR A N 1
ATOM 834 C CA . TYR A 1 103 ? -3.773 -21.75 -8.07 1 89.56 103 TYR A CA 1
ATOM 835 C C . TYR A 1 103 ? -4.953 -20.797 -7.91 1 89.56 103 TYR A C 1
ATOM 837 O O . TYR A 1 103 ? -4.91 -19.891 -7.086 1 89.56 103 TYR A O 1
ATOM 845 N N . LYS A 1 104 ? -6 -21.016 -8.602 1 91.94 104 LYS A N 1
ATOM 846 C CA . LYS A 1 104 ? -7.195 -20.188 -8.539 1 91.94 104 LYS A CA 1
ATOM 847 C C . LYS A 1 104 ? -7.84 -20.25 -7.16 1 91.94 104 LYS A C 1
ATOM 849 O O . LYS A 1 104 ? -8.25 -19.219 -6.613 1 91.94 104 LYS A O 1
ATOM 854 N N . MET A 1 105 ? -7.922 -21.422 -6.621 1 90.75 105 MET A N 1
ATOM 855 C CA . MET A 1 105 ? -8.523 -21.609 -5.305 1 90.75 105 MET A CA 1
ATOM 856 C C . MET A 1 105 ? -7.727 -20.859 -4.234 1 90.75 105 MET A C 1
ATOM 858 O O . MET A 1 105 ? -8.305 -20.266 -3.326 1 90.75 105 MET A O 1
ATOM 862 N N . SER A 1 106 ? -6.406 -20.938 -4.328 1 88.62 106 SER A N 1
ATOM 863 C CA . SER A 1 106 ? -5.539 -20.25 -3.379 1 88.62 106 SER A CA 1
ATOM 864 C C . SER A 1 106 ? -5.801 -18.734 -3.383 1 88.62 106 SER A C 1
ATOM 866 O O . SER A 1 106 ? -5.891 -18.125 -2.324 1 88.62 106 SER A O 1
ATOM 868 N N . TRP A 1 107 ? -6.004 -18.188 -4.566 1 92.75 107 TRP A N 1
ATOM 869 C CA . TRP A 1 107 ? -6.219 -16.75 -4.676 1 92.75 107 TRP A CA 1
ATOM 870 C C . TRP A 1 107 ? -7.637 -16.375 -4.246 1 92.75 107 TRP A C 1
ATOM 872 O O . TRP A 1 107 ? -7.871 -15.273 -3.754 1 92.75 107 TRP A O 1
ATOM 882 N N . GLN A 1 108 ? -8.562 -17.297 -4.383 1 94.38 108 GLN A N 1
ATOM 883 C CA . GLN A 1 108 ? -9.914 -17.062 -3.893 1 94.38 108 GLN A CA 1
ATOM 884 C C . GLN A 1 108 ? -9.938 -16.906 -2.377 1 94.38 108 GLN A C 1
ATOM 886 O O . GLN A 1 108 ? -10.68 -16.078 -1.844 1 94.38 108 GLN A O 1
ATOM 891 N N . VAL A 1 109 ? -9.117 -17.688 -1.737 1 92.94 109 VAL A N 1
ATOM 892 C CA . VAL A 1 109 ? -9.008 -17.594 -0.286 1 92.94 109 VAL A CA 1
ATOM 893 C C . VAL A 1 109 ? -8.453 -16.219 0.097 1 92.94 109 VAL A C 1
ATOM 895 O O . VAL A 1 109 ? -8.961 -15.57 1.016 1 92.94 109 VAL A O 1
ATOM 898 N N . VAL A 1 110 ? -7.453 -15.773 -0.59 1 93.5 110 VAL A N 1
ATOM 899 C CA . VAL A 1 110 ? -6.855 -14.461 -0.355 1 93.5 110 VAL A CA 1
ATOM 900 C C . VAL A 1 110 ? -7.898 -13.375 -0.593 1 93.5 110 VAL A C 1
ATOM 902 O O . VAL A 1 110 ? -8.016 -12.438 0.201 1 93.5 110 VAL A O 1
ATOM 905 N N . LEU A 1 111 ? -8.648 -13.5 -1.661 1 95.88 111 LEU A N 1
ATOM 906 C CA . LEU A 1 111 ? -9.688 -12.539 -1.997 1 95.88 111 LEU A CA 1
ATOM 907 C C . LEU A 1 111 ? -10.734 -12.461 -0.892 1 95.88 111 LEU A C 1
ATOM 909 O O . LEU A 1 111 ? -11.18 -11.367 -0.522 1 95.88 111 LEU A O 1
ATOM 913 N N . GLU A 1 112 ? -11.117 -13.578 -0.362 1 94.69 112 GLU A N 1
ATOM 914 C CA . GLU A 1 112 ? -12.078 -13.609 0.731 1 94.69 112 GLU A CA 1
ATOM 915 C C . GLU A 1 112 ? -11.547 -12.875 1.959 1 94.69 112 GLU A C 1
ATOM 917 O O . GLU A 1 112 ? -12.289 -12.148 2.619 1 94.69 112 GLU A O 1
ATOM 922 N N . SER A 1 113 ? -10.297 -13.125 2.23 1 94.25 113 SER A N 1
ATOM 923 C CA . SER A 1 113 ? -9.68 -12.422 3.35 1 94.25 113 SER A CA 1
ATOM 924 C C . SER A 1 113 ? -9.67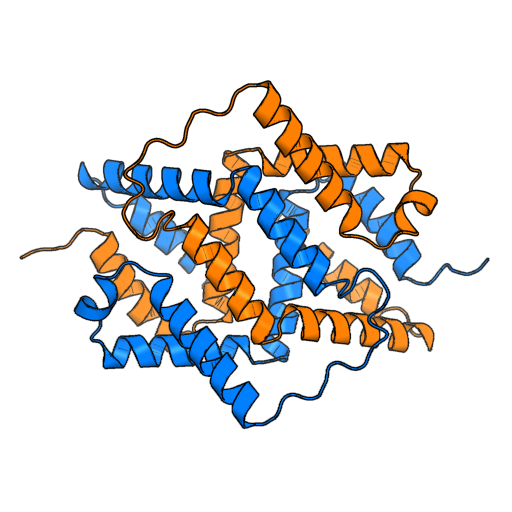2 -10.914 3.121 1 94.25 113 SER A C 1
ATOM 926 O O . SER A 1 113 ? -9.945 -10.141 4.043 1 94.25 113 SER A O 1
ATOM 928 N N . LEU A 1 114 ? -9.445 -10.43 1.915 1 94.62 114 LEU A N 1
ATOM 929 C CA . LEU A 1 114 ? -9.398 -9.008 1.575 1 94.62 114 LEU A CA 1
ATOM 930 C C . LEU A 1 114 ? -10.773 -8.367 1.744 1 94.62 114 LEU A C 1
ATOM 932 O O . LEU A 1 114 ? -10.875 -7.148 1.909 1 94.62 114 LEU A O 1
ATOM 936 N N . GLN A 1 115 ? -11.789 -9.172 1.743 1 93.38 115 GLN A N 1
ATOM 937 C CA . GLN A 1 115 ? -13.141 -8.641 1.832 1 93.38 115 GLN A CA 1
ATOM 938 C C . GLN A 1 115 ? -13.633 -8.625 3.277 1 93.38 115 GLN A C 1
ATOM 940 O O . GLN A 1 115 ? -14.695 -8.078 3.572 1 93.38 115 GLN A O 1
ATOM 945 N N . ASP A 1 116 ? -12.859 -9.211 4.176 1 94.5 116 ASP A N 1
ATOM 946 C CA . ASP A 1 116 ? -13.25 -9.281 5.578 1 94.5 116 ASP A CA 1
ATOM 947 C C . ASP A 1 116 ? -12.961 -7.965 6.301 1 94.5 116 ASP A C 1
ATOM 949 O O . ASP A 1 116 ? -11.805 -7.555 6.418 1 94.5 116 ASP A O 1
ATOM 953 N N . PRO 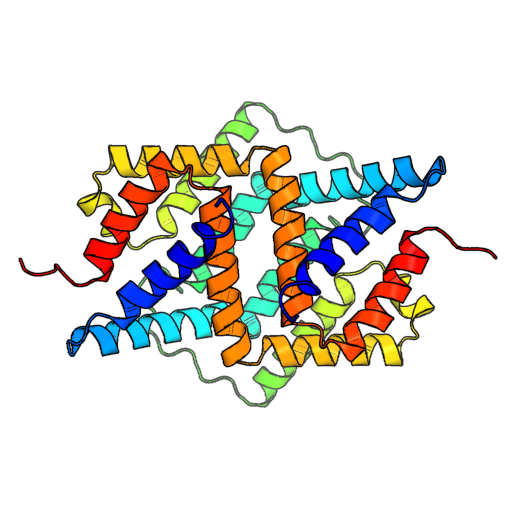A 1 117 ? -14.047 -7.309 6.812 1 94 117 PRO A N 1
ATOM 954 C CA . PRO A 1 117 ? -13.875 -5.996 7.438 1 94 117 PRO A CA 1
ATOM 955 C C . PRO A 1 117 ? -12.969 -6.047 8.672 1 94 117 PRO A C 1
ATOM 957 O O . PRO A 1 117 ? -12.258 -5.082 8.953 1 94 117 PRO A O 1
ATOM 960 N N . HIS A 1 118 ? -13.062 -7.109 9.406 1 93.19 118 HIS A N 1
ATOM 961 C CA . HIS A 1 118 ? -12.219 -7.23 10.586 1 93.19 118 HIS A CA 1
ATOM 962 C C . HIS A 1 118 ? -10.75 -7.332 10.203 1 93.19 118 HIS A C 1
ATOM 964 O O . HIS A 1 118 ? -9.898 -6.684 10.82 1 93.19 118 HIS A O 1
ATOM 970 N N . ILE A 1 119 ? -10.422 -8.102 9.227 1 94.25 119 ILE A N 1
ATOM 971 C CA . ILE A 1 119 ? -9.055 -8.227 8.719 1 94.25 119 ILE A CA 1
ATOM 972 C C . ILE A 1 119 ? -8.578 -6.879 8.188 1 94.25 119 ILE A C 1
ATOM 974 O O . ILE A 1 119 ? -7.473 -6.434 8.5 1 94.25 119 ILE A O 1
ATOM 978 N N . ASN A 1 120 ? -9.398 -6.242 7.406 1 94.25 120 ASN A N 1
ATOM 979 C CA . ASN A 1 120 ? -9.047 -4.977 6.777 1 94.25 120 ASN A CA 1
ATOM 980 C C . ASN A 1 120 ? -8.719 -3.906 7.812 1 94.25 120 ASN A C 1
ATOM 982 O O . ASN A 1 120 ? -7.797 -3.113 7.625 1 94.25 120 ASN A O 1
ATOM 986 N N . ARG A 1 121 ? -9.539 -3.926 8.852 1 93.56 121 ARG A N 1
ATOM 987 C CA . ARG A 1 121 ? -9.281 -2.973 9.922 1 93.56 121 ARG A CA 1
ATOM 988 C C . ARG A 1 121 ? -7.891 -3.172 10.516 1 93.56 121 ARG A C 1
ATOM 990 O O . ARG A 1 121 ? -7.117 -2.219 10.625 1 93.56 121 ARG A O 1
ATOM 997 N N . HIS A 1 122 ? -7.586 -4.387 10.828 1 93.44 122 HIS A N 1
ATOM 998 C CA . HIS A 1 122 ? -6.277 -4.691 11.406 1 93.44 122 HIS A CA 1
ATOM 999 C C . HIS A 1 122 ? -5.16 -4.422 10.398 1 93.44 122 HIS A C 1
ATOM 1001 O O . HIS A 1 122 ? -4.117 -3.877 10.766 1 93.44 122 HIS A O 1
ATOM 1007 N N . LEU A 1 123 ? -5.352 -4.785 9.258 1 94.62 123 LEU A N 1
ATOM 1008 C CA . LEU A 1 123 ? -4.363 -4.59 8.203 1 94.62 123 LEU A CA 1
ATOM 1009 C C . LEU A 1 123 ? -4.02 -3.111 8.047 1 94.62 123 LEU A C 1
ATOM 1011 O O . LEU A 1 123 ? -2.844 -2.746 7.977 1 94.62 123 LEU A O 1
ATOM 1015 N N . VAL A 1 124 ? -5.055 -2.271 7.969 1 94.38 124 VAL A N 1
ATOM 1016 C CA . VAL A 1 124 ? -4.848 -0.84 7.785 1 94.38 124 VAL A CA 1
ATOM 1017 C C . VAL A 1 124 ? -4.066 -0.274 8.969 1 94.38 124 VAL A C 1
ATOM 1019 O O . VAL A 1 124 ? -3.104 0.473 8.789 1 94.38 124 VAL A O 1
ATOM 1022 N N . TYR A 1 125 ? -4.457 -0.729 10.148 1 91.5 125 TYR A N 1
ATOM 1023 C CA . TYR A 1 125 ? -3.783 -0.24 11.344 1 91.5 125 TYR A CA 1
ATOM 1024 C C . TYR A 1 125 ? -2.328 -0.691 11.375 1 91.5 125 TYR A C 1
ATOM 1026 O O . TYR A 1 125 ? -1.431 0.107 11.648 1 91.5 125 TYR A O 1
ATOM 1034 N N . CYS A 1 126 ? -2.09 -1.9 11.078 1 92.62 126 CYS A N 1
ATOM 1035 C CA . CYS A 1 126 ? -0.735 -2.439 11.094 1 92.62 126 CYS A CA 1
ATOM 1036 C C . CYS A 1 126 ? 0.121 -1.792 10.016 1 92.62 126 CYS A C 1
ATOM 1038 O O . CYS A 1 126 ? 1.298 -1.503 10.234 1 92.62 126 CYS A O 1
ATOM 1040 N N . MET A 1 127 ? -0.396 -1.611 8.836 1 94.25 127 MET A N 1
ATOM 1041 C CA . MET A 1 127 ? 0.336 -0.962 7.754 1 94.25 127 MET A CA 1
ATOM 1042 C C . MET A 1 127 ? 0.69 0.475 8.117 1 94.25 127 MET A C 1
ATOM 1044 O O . MET A 1 127 ? 1.801 0.934 7.848 1 94.25 127 MET A O 1
ATOM 1048 N N . CYS A 1 128 ? -0.27 1.208 8.734 1 91.19 128 CYS A N 1
ATOM 1049 C CA . CYS A 1 128 ? -0.012 2.576 9.172 1 91.19 128 CYS A CA 1
ATOM 1050 C C . CYS A 1 128 ? 1.093 2.613 10.227 1 91.19 128 CYS A C 1
ATOM 1052 O O . CYS A 1 128 ? 1.992 3.453 10.156 1 91.19 128 CYS A O 1
ATOM 1054 N N . ASP A 1 129 ? 1.047 1.714 11.117 1 88.62 129 ASP A N 1
ATOM 1055 C CA . ASP A 1 129 ? 2.07 1.617 12.148 1 88.62 129 ASP A CA 1
ATOM 1056 C C . ASP A 1 129 ? 3.449 1.371 11.539 1 88.62 129 ASP A C 1
ATOM 1058 O O . ASP A 1 129 ? 4.43 2.004 11.93 1 88.62 129 ASP A O 1
ATOM 1062 N N . LEU A 1 130 ? 3.469 0.487 10.641 1 91.25 130 LEU A N 1
ATOM 1063 C CA . LEU A 1 130 ? 4.707 0.135 9.953 1 91.25 130 LEU A CA 1
ATOM 1064 C C . LEU A 1 130 ? 5.273 1.337 9.203 1 91.25 130 LEU A C 1
ATOM 1066 O O . LEU A 1 130 ? 6.469 1.626 9.305 1 91.25 130 LEU A O 1
ATOM 1070 N N . LEU A 1 131 ? 4.48 2.037 8.469 1 92.44 131 LEU A N 1
ATOM 1071 C CA . LEU A 1 131 ? 4.918 3.205 7.715 1 92.44 131 LEU A CA 1
ATOM 1072 C C . LEU A 1 131 ? 5.457 4.285 8.648 1 92.44 131 LEU A C 1
ATOM 1074 O O . LEU A 1 131 ? 6.5 4.887 8.367 1 92.44 131 LEU A O 1
ATOM 1078 N N . LEU A 1 132 ? 4.797 4.543 9.75 1 87.81 132 LEU A N 1
ATOM 1079 C CA . LEU A 1 132 ? 5.223 5.555 10.711 1 87.81 132 LEU A CA 1
ATOM 1080 C C . LEU A 1 132 ? 6.562 5.18 11.328 1 87.81 132 LEU A C 1
ATOM 1082 O O . LEU A 1 132 ? 7.414 6.047 11.547 1 87.81 132 LEU A O 1
ATOM 1086 N N . GLU A 1 133 ? 6.723 3.93 11.586 1 87.56 133 GLU A N 1
ATOM 1087 C CA . GLU A 1 133 ? 7.965 3.443 12.18 1 87.56 133 GLU A CA 1
ATOM 1088 C C . GLU A 1 133 ? 9.148 3.656 11.234 1 87.56 133 GLU A C 1
ATOM 1090 O O . GLU A 1 133 ? 10.227 4.062 11.672 1 87.56 133 GLU A O 1
ATOM 1095 N N . PHE A 1 134 ? 8.914 3.406 10 1 88.62 134 PHE A N 1
ATOM 1096 C CA . PHE A 1 134 ? 10.008 3.443 9.039 1 88.62 134 PHE A CA 1
ATOM 1097 C C . PHE A 1 134 ? 10.227 4.859 8.523 1 88.62 134 PHE A C 1
ATOM 1099 O O . PHE A 1 134 ? 11.359 5.258 8.234 1 88.62 134 PHE A O 1
ATOM 1106 N N . LEU A 1 135 ? 9.156 5.625 8.367 1 89.38 135 LEU A N 1
ATOM 1107 C CA . LEU A 1 135 ? 9.258 6.859 7.598 1 89.38 135 LEU A CA 1
ATOM 1108 C C . LEU A 1 135 ? 9.422 8.062 8.523 1 89.38 135 LEU A C 1
ATOM 1110 O O . LEU A 1 135 ? 9.875 9.125 8.094 1 89.38 135 LEU A O 1
ATOM 1114 N N . VAL A 1 136 ? 8.93 7.973 9.695 1 84.19 136 VAL A N 1
ATOM 1115 C CA . VAL A 1 136 ? 8.992 9.102 10.617 1 84.19 136 VAL A CA 1
ATOM 1116 C C . VAL A 1 136 ? 10.07 8.852 11.664 1 84.19 136 VAL A C 1
ATOM 1118 O O . VAL A 1 136 ? 9.938 7.965 12.508 1 84.19 136 VAL A O 1
ATOM 1121 N N . PRO A 1 137 ? 11.141 9.664 11.5 1 76.5 137 PRO A N 1
ATOM 1122 C CA . PRO A 1 137 ? 12.172 9.5 12.531 1 76.5 137 PRO A CA 1
ATOM 1123 C C . PRO A 1 137 ? 11.625 9.688 13.945 1 76.5 137 PRO A C 1
ATOM 1125 O O . PRO A 1 137 ? 10.602 10.344 14.133 1 76.5 137 PRO A O 1
ATOM 1128 N N . GLU A 1 138 ? 12.195 9.008 14.883 1 65.69 138 GLU A N 1
ATOM 1129 C CA . GLU A 1 138 ? 11.758 8.977 16.266 1 65.69 138 GLU A CA 1
ATOM 1130 C C . GLU A 1 138 ? 11.5 10.383 16.797 1 65.69 138 GLU A C 1
ATOM 1132 O O . GLU A 1 138 ? 10.5 10.625 17.5 1 65.69 138 GLU A O 1
ATOM 1137 N N . SER A 1 139 ? 12.344 11.25 16.594 1 59.53 139 SER A N 1
ATOM 1138 C CA . SER A 1 139 ? 12.203 12.602 17.109 1 59.53 139 SER A CA 1
ATOM 1139 C C . SER A 1 139 ? 11.023 13.328 16.453 1 59.53 139 SER A C 1
ATOM 1141 O O . SER A 1 139 ? 10.289 14.062 17.125 1 59.53 139 SER A O 1
ATOM 1143 N N . SER A 1 140 ? 10.82 13.164 15.227 1 58.59 140 SER A N 1
ATOM 1144 C CA . SER A 1 140 ? 9.75 13.805 14.477 1 58.59 140 SER A CA 1
ATOM 1145 C C . SER A 1 140 ? 8.406 13.133 14.742 1 58.59 140 SER A C 1
ATOM 1147 O O . SER A 1 140 ? 7.359 13.781 14.703 1 58.59 140 SER A O 1
ATOM 1149 N N . ASN A 1 141 ? 8.453 11.938 15.172 1 58.5 141 ASN A N 1
ATOM 1150 C CA . ASN A 1 141 ? 7.258 11.117 15.352 1 58.5 141 ASN A CA 1
ATOM 1151 C C . ASN A 1 141 ? 6.414 11.609 16.516 1 58.5 141 ASN A C 1
ATOM 1153 O O . ASN A 1 141 ? 5.184 11.633 16.438 1 58.5 141 ASN A O 1
ATOM 1157 N N . GLU A 1 142 ? 7.188 12.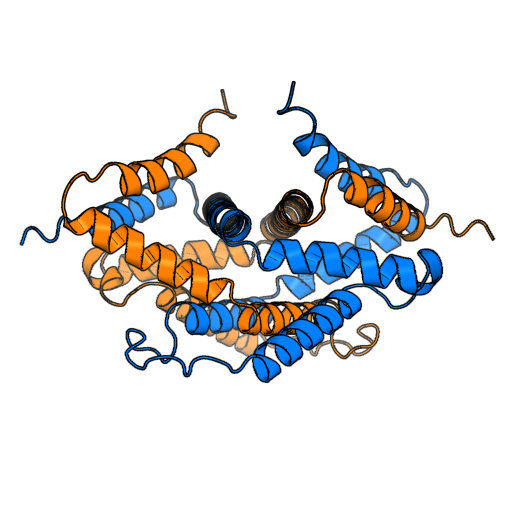023 17.516 1 59.75 142 GLU A N 1
ATOM 1158 C CA . GLU A 1 142 ? 6.438 12.414 18.719 1 59.75 142 GLU A CA 1
ATOM 1159 C C . GLU A 1 142 ? 5.641 13.695 18.469 1 59.75 142 GLU A C 1
ATOM 1161 O O . GLU A 1 142 ? 4.48 13.789 18.875 1 59.75 142 GLU A O 1
ATOM 1166 N N . ASP A 1 143 ? 6.305 14.68 17.859 1 58.19 143 ASP A N 1
ATOM 1167 C CA . ASP A 1 143 ? 5.629 15.953 17.641 1 58.19 143 ASP A CA 1
ATOM 1168 C C . ASP A 1 143 ? 4.477 15.797 16.641 1 58.19 143 ASP A C 1
ATOM 1170 O O . ASP A 1 143 ? 3.389 16.344 16.859 1 58.19 143 ASP A O 1
ATOM 1174 N N . PHE A 1 144 ? 4.801 15.164 15.648 1 62 144 PHE A N 1
ATOM 1175 C CA . PHE A 1 144 ? 3.785 14.938 14.625 1 62 144 PHE A CA 1
ATOM 1176 C C . PHE A 1 144 ? 2.621 14.133 15.188 1 62 144 PHE A C 1
ATOM 1178 O O . PHE A 1 144 ? 1.458 14.484 14.984 1 62 144 PHE A O 1
ATOM 1185 N N . GLN A 1 145 ? 2.93 13.117 15.859 1 60.19 145 GLN A N 1
ATOM 1186 C CA . GLN A 1 145 ? 1.902 12.266 16.453 1 60.19 145 GLN A CA 1
ATOM 1187 C C . GLN A 1 145 ? 1.09 13.023 17.5 1 60.19 145 GLN A C 1
ATOM 1189 O O . GLN A 1 145 ? -0.134 12.883 17.562 1 60.19 145 GLN A O 1
ATOM 1194 N N . LYS A 1 146 ? 1.788 13.734 18.297 1 61.78 146 LYS A N 1
ATOM 1195 C CA . LYS A 1 146 ? 1.116 14.523 19.344 1 61.78 146 LYS A CA 1
ATOM 1196 C C . LYS A 1 146 ? 0.158 15.539 18.719 1 61.78 146 LYS A C 1
ATOM 1198 O O . LYS A 1 146 ? -0.959 15.719 19.203 1 61.78 146 LYS A O 1
ATOM 1203 N N . SER A 1 147 ? 0.605 16.156 17.75 1 59.44 147 SER A N 1
ATOM 1204 C CA . SER A 1 147 ? -0.215 17.172 17.094 1 59.44 147 SER A CA 1
ATOM 1205 C C . SER A 1 147 ? -1.421 16.531 16.406 1 59.44 147 SER A C 1
ATOM 1207 O O . SER A 1 147 ? -2.531 17.062 16.484 1 59.44 147 SER A O 1
ATOM 1209 N N . LEU A 1 148 ? -1.163 15.547 15.758 1 60.97 148 LEU A N 1
ATOM 1210 C CA . LEU A 1 148 ? -2.234 14.844 15.07 1 60.97 148 LEU A CA 1
ATOM 1211 C C . LEU A 1 148 ? -3.256 14.297 16.062 1 60.97 148 LEU A C 1
ATOM 1213 O O . LEU A 1 148 ? -4.465 14.398 15.836 1 60.97 148 LEU A O 1
ATOM 1217 N N . PHE A 1 149 ? -2.658 13.836 17.094 1 57.25 149 PHE A N 1
ATOM 1218 C CA . PHE A 1 149 ? -3.504 13.258 18.125 1 57.25 149 PHE A CA 1
ATOM 1219 C C . PHE A 1 149 ? -4.297 14.336 18.844 1 57.25 149 PHE A C 1
ATOM 1221 O O . PHE A 1 149 ? -5.465 14.141 19.188 1 57.25 149 PHE A O 1
ATOM 1228 N N . LYS A 1 150 ? -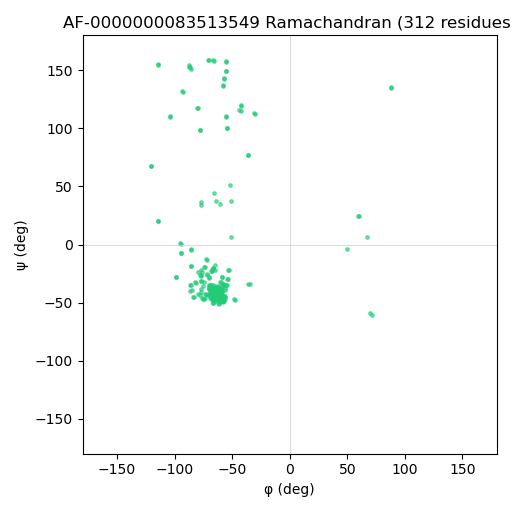3.656 15.32 19.125 1 57.41 150 LYS A N 1
ATOM 1229 C CA . LYS A 1 150 ? -4.309 16.438 19.812 1 57.41 150 LYS A CA 1
ATOM 1230 C C . LYS A 1 150 ? -5.508 16.938 19.016 1 57.41 150 LYS A C 1
ATOM 1232 O O . LYS A 1 150 ? -6.559 17.25 19.594 1 57.41 150 LYS A O 1
ATOM 1237 N N . HIS A 1 151 ? -5.363 16.969 17.812 1 55.12 151 HIS A N 1
ATOM 1238 C CA . HIS A 1 151 ? -6.445 17.5 16.984 1 55.12 151 HIS A CA 1
ATOM 1239 C C . HIS A 1 151 ? -7.477 16.422 16.672 1 55.12 151 HIS A C 1
ATOM 1241 O O . HIS A 1 151 ? -8.672 16.703 16.594 1 55.12 151 HIS A O 1
ATOM 1247 N N . LEU A 1 152 ? -6.949 15.336 16.453 1 54.22 152 LEU A N 1
ATOM 1248 C CA . LEU A 1 152 ? -7.891 14.234 16.281 1 54.22 152 LEU A CA 1
ATOM 1249 C C . LEU A 1 152 ? -8.68 13.984 17.562 1 54.22 152 LEU A C 1
ATOM 1251 O O . LEU A 1 152 ? -9.852 13.602 17.516 1 54.22 152 LEU A O 1
ATOM 1255 N N . SER A 1 153 ? -8.016 14.141 18.609 1 48.12 153 SER A N 1
ATOM 1256 C CA . SER A 1 153 ? -8.672 13.977 19.906 1 48.12 153 SER A CA 1
ATOM 1257 C C . SER A 1 153 ? -9.516 15.195 20.25 1 48.12 153 SER A C 1
ATOM 1259 O O . SER A 1 153 ? -10.289 15.164 21.219 1 48.12 153 SER A O 1
ATOM 1261 N N . GLY A 1 154 ? -10.172 15.922 19.641 1 48.16 154 GLY A N 1
ATOM 1262 C CA . GLY A 1 154 ? -11.156 16.938 19.969 1 48.16 154 GLY A CA 1
ATOM 1263 C C . GLY A 1 154 ? -10.547 18.141 20.688 1 48.16 154 GLY A C 1
ATOM 1264 O O . GLY A 1 154 ? -11.266 18.953 21.266 1 48.16 154 GLY A O 1
ATOM 1265 N N . ASN A 1 155 ? -9.367 18.531 20.984 1 41.31 155 ASN A N 1
ATOM 1266 C CA . ASN A 1 155 ? -9.344 19.844 21.609 1 41.31 155 ASN A CA 1
ATOM 1267 C C . ASN A 1 155 ? -9.844 20.938 20.656 1 41.31 155 ASN A C 1
ATOM 1269 O O . ASN A 1 155 ? -9.047 21.562 19.969 1 41.31 155 ASN A O 1
ATOM 1273 N N . THR A 1 156 ? -10.812 20.672 19.859 1 38.97 156 THR A N 1
ATOM 1274 C CA . THR A 1 156 ? -11.617 21.766 19.328 1 38.97 156 THR A CA 1
ATOM 1275 C C . THR A 1 156 ? -12.109 22.672 20.469 1 38.97 156 THR A C 1
ATOM 1277 O O . THR A 1 156 ? -13.18 23.266 20.375 1 38.97 156 THR A O 1
ATOM 1280 N N . ALA A 1 157 ? -11.75 22.578 21.734 1 35.28 157 ALA A N 1
ATOM 1281 C CA . ALA A 1 157 ? -12.266 23.531 22.719 1 35.28 157 ALA A CA 1
ATOM 1282 C C . ALA A 1 157 ? -11.852 24.953 22.375 1 35.28 157 ALA A C 1
ATOM 1284 O O . ALA A 1 157 ? -12.078 25.891 23.156 1 35.28 157 ALA A O 1
ATOM 1285 N N . ALA A 1 158 ? -11.711 25.5 21.109 1 30.97 158 ALA A N 1
ATOM 1286 C CA . ALA A 1 158 ? -11.969 26.938 21.172 1 30.97 158 ALA A CA 1
ATOM 1287 C C . ALA A 1 158 ? -13.461 27.234 21.047 1 30.97 158 ALA A C 1
ATOM 1289 O O . ALA A 1 158 ? -14.18 26.547 20.328 1 30.97 158 ALA A O 1
ATOM 1290 N N . MET B 1 1 ? 14.727 -4.824 25.953 1 21.52 1 MET B N 1
ATOM 1291 C CA . MET B 1 1 ? 14.016 -3.6 26.312 1 21.52 1 MET B CA 1
ATOM 1292 C C . MET B 1 1 ? 13.438 -2.93 25.078 1 21.52 1 MET B C 1
ATOM 1294 O O . MET B 1 1 ? 12.82 -1.867 25.172 1 21.52 1 MET B O 1
ATOM 1298 N N . HIS B 1 2 ? 13.93 -3.342 23.844 1 24.8 2 HIS B N 1
ATOM 1299 C CA . HIS B 1 2 ? 13.633 -2.691 22.578 1 24.8 2 HIS B CA 1
ATOM 1300 C C . HIS B 1 2 ? 12.266 -3.107 22.047 1 24.8 2 HIS B C 1
ATOM 1302 O O . HIS B 1 2 ? 11.805 -2.582 21.031 1 24.8 2 HIS B O 1
ATOM 1308 N N . HIS B 1 3 ? 11.773 -4.23 22.438 1 29.28 3 HIS B N 1
ATOM 1309 C CA . HIS B 1 3 ? 10.539 -4.809 21.922 1 29.28 3 HIS B CA 1
ATOM 1310 C C . HIS B 1 3 ? 9.32 -4.012 22.391 1 29.28 3 HIS B C 1
ATOM 1312 O O . HIS B 1 3 ? 8.227 -4.156 21.844 1 29.28 3 HIS B O 1
ATOM 1318 N N . ALA B 1 4 ? 9.391 -3.328 23.594 1 35.16 4 ALA B N 1
ATOM 1319 C CA . ALA B 1 4 ? 8.289 -2.723 24.344 1 35.16 4 ALA B CA 1
ATOM 1320 C C . ALA B 1 4 ? 7.781 -1.463 23.641 1 35.16 4 ALA B C 1
ATOM 1322 O O . ALA B 1 4 ? 6.645 -1.04 23.859 1 35.16 4 ALA B O 1
ATOM 1323 N N . GLY B 1 5 ? 8.594 -0.843 22.891 1 33.22 5 GLY B N 1
ATOM 1324 C CA . GLY B 1 5 ? 8.273 0.49 22.406 1 33.22 5 GLY B CA 1
ATOM 1325 C C . GLY B 1 5 ? 7.285 0.483 21.266 1 33.22 5 GLY B C 1
ATOM 1326 O O . GLY B 1 5 ? 6.488 1.414 21.109 1 33.22 5 GLY B O 1
ATOM 1327 N N . ARG B 1 6 ? 7.43 -0.449 20.328 1 38.06 6 ARG B N 1
ATOM 1328 C CA . ARG B 1 6 ? 6.723 -0.506 19.062 1 38.06 6 ARG B CA 1
ATOM 1329 C C . ARG B 1 6 ? 5.246 -0.822 19.266 1 38.06 6 ARG B C 1
ATOM 1331 O O . ARG B 1 6 ? 4.387 -0.271 18.562 1 38.06 6 ARG B O 1
ATOM 1338 N N . SER B 1 7 ? 4.82 -1.741 20.172 1 40.53 7 SER B N 1
ATOM 1339 C CA . SER B 1 7 ? 3.48 -2.053 20.672 1 40.53 7 SER B CA 1
ATOM 1340 C C . SER B 1 7 ? 2.783 -0.806 21.203 1 40.53 7 SER B C 1
ATOM 1342 O O . SER B 1 7 ? 1.575 -0.64 21.031 1 40.53 7 SER B O 1
ATOM 1344 N N . ARG B 1 8 ? 3.551 0.026 21.656 1 42.59 8 ARG B N 1
ATOM 1345 C CA . ARG B 1 8 ? 3.033 1.187 22.375 1 42.59 8 ARG B CA 1
ATOM 1346 C C . ARG B 1 8 ? 2.434 2.205 21.406 1 42.59 8 ARG B C 1
ATOM 1348 O O . ARG B 1 8 ? 1.447 2.869 21.734 1 42.59 8 ARG B O 1
ATOM 1355 N N . ALA B 1 9 ? 3.016 2.326 20.266 1 40.53 9 ALA B N 1
ATOM 1356 C CA . ALA B 1 9 ? 2.471 3.305 19.328 1 40.53 9 ALA B CA 1
ATOM 1357 C C . ALA B 1 9 ? 1.082 2.893 18.859 1 40.53 9 ALA B C 1
ATOM 1359 O O . ALA B 1 9 ? 0.178 3.725 18.766 1 40.53 9 ALA B O 1
ATOM 1360 N N . ASN B 1 10 ? 0.851 1.646 18.438 1 43.81 10 ASN B N 1
ATOM 1361 C CA . ASN B 1 10 ? -0.462 1.12 18.078 1 43.81 10 ASN B CA 1
ATOM 1362 C C . ASN B 1 10 ? -1.461 1.28 19.219 1 43.81 10 ASN B C 1
ATOM 1364 O O . ASN B 1 10 ? -2.611 1.659 19 1 43.81 10 ASN B O 1
ATOM 1368 N N . GLU B 1 11 ? -1.011 0.899 20.375 1 46.16 11 GLU B N 1
ATOM 1369 C CA . GLU B 1 11 ? -1.816 1.086 21.578 1 46.16 11 GLU B CA 1
ATOM 1370 C C . GLU B 1 11 ? -2.145 2.561 21.797 1 46.16 11 GLU B C 1
ATOM 1372 O O . GLU B 1 11 ? -3.258 2.898 22.203 1 46.16 11 GLU B O 1
ATOM 1377 N N . THR B 1 12 ? -1.165 3.301 21.438 1 45.38 12 THR B N 1
ATOM 1378 C CA . THR B 1 12 ? -1.371 4.715 21.734 1 45.38 12 THR B CA 1
ATOM 1379 C C . THR B 1 12 ? -2.354 5.336 20.75 1 45.38 12 THR B C 1
ATOM 1381 O O . THR B 1 12 ? -3.217 6.125 21.141 1 45.38 12 THR B O 1
ATOM 1384 N N . VAL B 1 13 ? -2.211 5.098 19.406 1 47.5 13 VAL B N 1
ATOM 1385 C CA . VAL B 1 13 ? -3.162 5.676 18.469 1 47.5 13 VAL B CA 1
ATOM 1386 C C . VAL B 1 13 ? -4.555 5.102 18.719 1 47.5 13 VAL B C 1
ATOM 1388 O O . VAL B 1 13 ? -5.543 5.836 18.75 1 47.5 13 VAL B O 1
ATOM 1391 N N . PHE B 1 14 ? -4.574 3.764 18.875 1 48.78 14 PHE B N 1
ATOM 1392 C CA . PHE B 1 14 ? -5.828 3.117 19.234 1 48.78 14 PHE B CA 1
ATOM 1393 C C . PHE B 1 14 ? -6.312 3.602 20.594 1 48.78 14 PHE B C 1
ATOM 1395 O O . PHE B 1 14 ? -7.5 3.873 20.781 1 48.78 14 PHE B O 1
ATOM 1402 N N . ALA B 1 15 ? -5.391 3.535 21.531 1 45.84 15 ALA B N 1
ATOM 1403 C CA . ALA B 1 15 ? -5.727 3.977 22.891 1 45.84 15 ALA B CA 1
ATOM 1404 C C . ALA B 1 15 ? -6.227 5.418 22.891 1 45.84 15 ALA B C 1
ATOM 1406 O O . ALA B 1 15 ? -7.195 5.746 23.578 1 45.84 15 ALA B O 1
ATOM 1407 N N . ALA B 1 16 ? -5.566 6.211 22.203 1 46.97 16 ALA B N 1
ATOM 1408 C CA . ALA B 1 16 ? -6.008 7.602 22.141 1 46.97 16 ALA B CA 1
ATOM 1409 C C . ALA B 1 16 ? -7.387 7.715 21.5 1 46.97 16 ALA B C 1
ATOM 1411 O O . ALA B 1 16 ? -8.227 8.5 21.938 1 46.97 16 ALA B O 1
ATOM 1412 N N . TYR B 1 17 ? -7.582 6.918 20.453 1 48.81 17 TYR B N 1
ATOM 1413 C CA . TYR B 1 17 ? -8.852 6.879 19.734 1 48.81 17 TYR B CA 1
ATOM 1414 C C . TYR B 1 17 ? -9.953 6.297 20.625 1 48.81 17 TYR B C 1
ATOM 1416 O O . TYR B 1 17 ? -11.117 6.695 20.531 1 48.81 17 TYR B O 1
ATOM 1424 N N . THR B 1 18 ? -9.461 5.305 21.281 1 48.75 18 THR B N 1
ATOM 1425 C CA . THR B 1 18 ? -10.453 4.621 22.109 1 48.75 18 THR B CA 1
ATOM 1426 C C . THR B 1 18 ? -10.672 5.363 23.422 1 48.75 18 THR B C 1
ATOM 1428 O O . THR B 1 18 ? -11.609 5.066 24.156 1 48.75 18 THR B O 1
ATOM 1431 N N . SER B 1 19 ? -9.75 5.957 23.938 1 42.88 19 SER B N 1
ATOM 1432 C CA . SER B 1 19 ? -9.875 6.508 25.281 1 42.88 19 SER B CA 1
ATOM 1433 C C . SER B 1 19 ? -10.867 7.668 25.312 1 42.88 19 SER B C 1
ATOM 1435 O O . SER B 1 19 ? -11.25 8.125 26.391 1 42.88 19 SER B O 1
ATOM 1437 N N . SER B 1 20 ? -11.156 8.359 24.25 1 44.53 20 SER B N 1
ATOM 1438 C CA . SER B 1 20 ? -11.961 9.547 24.5 1 44.53 20 SER B CA 1
ATOM 1439 C C . SER B 1 20 ? -13.43 9.188 24.703 1 44.53 20 SER B C 1
ATOM 1441 O O . SER B 1 20 ? -14.023 8.5 23.875 1 44.53 20 SER B O 1
ATOM 1443 N N . LYS B 1 21 ? -13.914 9.086 25.797 1 48.16 21 LYS B N 1
ATOM 1444 C CA . LYS B 1 21 ? -15.227 8.773 26.344 1 48.16 21 LYS B CA 1
ATOM 1445 C C . LYS B 1 21 ? -16.312 9.672 25.75 1 48.16 21 LYS B C 1
ATOM 1447 O O . LYS B 1 21 ? -17.5 9.469 25.984 1 48.16 21 LYS B O 1
ATOM 1452 N N . ASP B 1 22 ? -16.188 10.828 25.188 1 54.06 22 ASP B N 1
ATOM 1453 C CA . ASP B 1 22 ? -17.281 11.75 24.891 1 54.06 22 ASP B CA 1
ATOM 1454 C C . ASP B 1 22 ? -17.922 11.445 23.547 1 54.06 22 ASP B C 1
ATOM 1456 O O . ASP B 1 22 ? -17.344 10.711 22.734 1 54.06 22 ASP B O 1
ATOM 1460 N N . ASN B 1 23 ? -19.312 11.812 23.344 1 56.75 23 ASN B N 1
ATOM 1461 C CA . ASN B 1 23 ? -20.125 11.695 22.141 1 56.75 23 ASN B CA 1
ATOM 1462 C C . ASN B 1 23 ? -19.281 11.938 20.891 1 56.75 23 ASN B C 1
ATOM 1464 O O . ASN B 1 23 ? -19.562 11.359 19.828 1 56.75 23 ASN B O 1
ATOM 1468 N N . GLY B 1 24 ? -18.281 12.789 20.891 1 59.03 24 GLY B N 1
A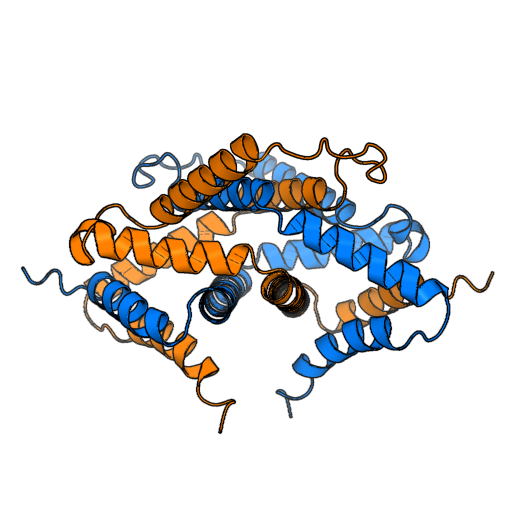TOM 1469 C CA . GLY B 1 24 ? -17.375 13.102 19.797 1 59.03 24 GLY B CA 1
ATOM 1470 C C . GLY B 1 24 ? -16.5 11.93 19.391 1 59.03 24 GLY B C 1
ATOM 1471 O O . GLY B 1 24 ? -16.062 11.836 18.25 1 59.03 24 GLY B O 1
ATOM 1472 N N . LYS B 1 25 ? -16.375 11.062 20.297 1 63.06 25 LYS B N 1
ATOM 1473 C CA . LYS B 1 25 ? -15.555 9.883 20.094 1 63.06 25 LYS B CA 1
ATOM 1474 C C . LYS B 1 25 ? -16.234 8.891 19.156 1 63.06 25 LYS B C 1
ATOM 1476 O O . LYS B 1 25 ? -15.594 8.375 18.234 1 63.06 25 LYS B O 1
ATOM 1481 N N . TRP B 1 26 ? -17.469 8.773 19.531 1 67.19 26 TRP B N 1
ATOM 1482 C CA . TRP B 1 26 ? -18.188 7.828 18.703 1 67.19 26 TRP B CA 1
ATOM 1483 C C . TRP B 1 26 ? -18.203 8.289 17.234 1 67.19 26 TRP B C 1
ATOM 1485 O O . TRP B 1 26 ? -18.031 7.473 16.328 1 67.19 26 TRP B O 1
ATOM 1495 N N . LYS B 1 27 ? -18.359 9.594 17.094 1 72.31 27 LYS B N 1
ATOM 1496 C CA . LYS B 1 27 ? -18.406 10.133 15.734 1 72.31 27 LYS B CA 1
ATOM 1497 C C . LYS B 1 27 ? -17.078 9.953 15.023 1 72.31 27 LYS B C 1
ATOM 1499 O O . LYS B 1 27 ? -17.031 9.617 13.844 1 72.31 27 LYS B O 1
ATOM 1504 N N . ARG B 1 28 ? -16.031 10.156 15.773 1 73.44 28 ARG B N 1
ATOM 1505 C CA . ARG B 1 28 ? -14.703 10.039 15.195 1 73.44 28 ARG B CA 1
ATOM 1506 C C . ARG B 1 28 ? -14.391 8.594 14.828 1 73.44 28 ARG B C 1
ATOM 1508 O O . ARG B 1 28 ? -13.82 8.32 13.766 1 73.44 28 ARG B O 1
ATOM 1515 N N . ILE B 1 29 ? -14.773 7.777 15.695 1 75.81 29 ILE B N 1
ATOM 1516 C CA . ILE B 1 29 ? -14.531 6.359 15.453 1 75.81 29 ILE B CA 1
ATOM 1517 C C . ILE B 1 29 ? -15.32 5.902 14.234 1 75.81 29 ILE B C 1
ATOM 1519 O O . ILE B 1 29 ? -14.797 5.172 13.391 1 75.81 29 ILE B O 1
ATOM 1523 N N . ARG B 1 30 ? -16.516 6.352 14.18 1 81.69 30 ARG B N 1
ATOM 1524 C CA . ARG B 1 30 ? -17.359 5.992 13.047 1 81.69 30 ARG B CA 1
ATOM 1525 C C . ARG B 1 30 ? -16.766 6.531 11.742 1 81.69 30 ARG B C 1
ATOM 1527 O O . ARG B 1 30 ? -16.781 5.848 10.719 1 81.69 30 ARG B O 1
ATOM 1534 N N . TRP B 1 31 ? -16.281 7.707 11.836 1 78.94 31 TRP B N 1
ATOM 1535 C CA . TRP B 1 31 ? -15.648 8.32 10.672 1 78.94 31 TRP B CA 1
ATOM 1536 C C . TRP B 1 31 ? -14.445 7.504 10.211 1 78.94 31 TRP B C 1
ATOM 1538 O O . TRP B 1 31 ? -14.305 7.219 9.016 1 78.94 31 TRP B O 1
ATOM 1548 N N . LEU B 1 32 ? -13.617 7.156 11.094 1 82.12 32 LEU B N 1
ATOM 1549 C CA . LEU B 1 32 ? -12.438 6.363 10.773 1 82.12 32 LEU B CA 1
ATOM 1550 C C . LEU B 1 32 ? -12.828 5.023 10.164 1 82.12 32 LEU B C 1
ATOM 1552 O O . LEU B 1 32 ? -12.219 4.578 9.188 1 82.12 32 LEU B O 1
ATOM 1556 N N . GLU B 1 33 ? -13.883 4.48 10.703 1 85.88 33 GLU B N 1
ATOM 1557 C CA . GLU B 1 33 ? -14.359 3.191 10.203 1 85.88 33 GLU B CA 1
ATOM 1558 C C . GLU B 1 33 ? -14.852 3.303 8.766 1 85.88 33 GLU B C 1
ATOM 1560 O O . GLU B 1 33 ? -14.609 2.412 7.949 1 85.88 33 GLU B O 1
ATOM 1565 N N . VAL B 1 34 ? -15.531 4.355 8.5 1 86.19 34 VAL B N 1
ATOM 1566 C CA . VAL B 1 34 ? -16.047 4.574 7.152 1 86.19 34 VAL B CA 1
ATOM 1567 C C . VAL B 1 34 ? -14.898 4.742 6.168 1 86.19 34 VAL B C 1
ATOM 1569 O O . VAL B 1 34 ? -14.914 4.172 5.078 1 86.19 34 VAL B O 1
ATOM 1572 N N . HIS B 1 35 ? -13.867 5.449 6.621 1 85.88 35 HIS B N 1
ATOM 1573 C CA . HIS B 1 35 ? -12.719 5.664 5.75 1 85.88 35 HIS B CA 1
ATOM 1574 C C . HIS B 1 35 ? -11.953 4.367 5.52 1 85.88 35 HIS B C 1
ATOM 1576 O O . HIS B 1 35 ? -11.523 4.082 4.402 1 85.88 35 HIS B O 1
ATOM 1582 N N . ILE B 1 36 ? -11.828 3.566 6.492 1 91.56 36 ILE B N 1
ATOM 1583 C CA . ILE B 1 36 ? -11.148 2.285 6.352 1 91.56 36 ILE B CA 1
ATOM 1584 C C . ILE B 1 36 ? -11.93 1.383 5.406 1 91.56 36 ILE B C 1
ATOM 1586 O O . ILE B 1 36 ? -11.352 0.732 4.531 1 91.56 36 ILE B O 1
ATOM 1590 N N . ALA B 1 37 ? -13.25 1.411 5.625 1 91.69 37 ALA B N 1
ATOM 1591 C CA . ALA B 1 37 ? -14.102 0.6 4.758 1 91.69 37 ALA B CA 1
ATOM 1592 C C . ALA B 1 37 ? -13.961 1.021 3.299 1 91.69 37 ALA B C 1
ATOM 1594 O O . ALA B 1 37 ? -13.891 0.173 2.406 1 91.69 37 ALA B O 1
ATOM 1595 N N . ASN B 1 38 ? -13.922 2.307 3.104 1 91.19 38 ASN B N 1
ATOM 1596 C CA . ASN B 1 38 ? -13.766 2.799 1.739 1 91.19 38 ASN B CA 1
ATOM 1597 C C . ASN B 1 38 ? -12.398 2.439 1.165 1 91.19 38 ASN B C 1
ATOM 1599 O O . ASN B 1 38 ? -12.305 1.922 0.05 1 91.19 38 ASN B O 1
ATOM 1603 N N . LEU B 1 39 ? -11.352 2.635 1.923 1 93.5 39 LEU B N 1
ATOM 1604 C CA . LEU B 1 39 ? -9.969 2.375 1.538 1 93.5 39 LEU B CA 1
ATOM 1605 C C . LEU B 1 39 ? -9.773 0.911 1.161 1 93.5 39 LEU B C 1
ATOM 1607 O O . LEU B 1 39 ? -8.93 0.588 0.32 1 93.5 39 LEU B O 1
ATOM 1611 N N . THR B 1 40 ? -10.617 0.07 1.778 1 95.69 40 THR B N 1
ATOM 1612 C CA . THR B 1 40 ? -10.414 -1.362 1.594 1 95.69 40 THR B CA 1
ATOM 1613 C C . THR B 1 40 ? -11.586 -1.982 0.835 1 95.69 40 THR B C 1
ATOM 1615 O O . THR B 1 40 ? -11.836 -3.184 0.949 1 95.69 40 THR B O 1
ATOM 1618 N N . SER B 1 41 ? -12.297 -1.168 0.167 1 94.44 41 SER B N 1
ATOM 1619 C CA . SER B 1 41 ? -13.375 -1.684 -0.673 1 94.44 41 SER B CA 1
ATOM 1620 C C . SER B 1 41 ? -12.82 -2.434 -1.881 1 94.44 41 SER B C 1
ATOM 1622 O O . SER B 1 41 ? -11.68 -2.197 -2.297 1 94.44 41 SER B O 1
ATOM 1624 N N . THR B 1 42 ? -13.648 -3.322 -2.486 1 94.69 42 THR B N 1
ATOM 1625 C CA . THR B 1 42 ? -13.203 -4.191 -3.57 1 94.69 42 THR B CA 1
ATOM 1626 C C . THR B 1 42 ? -12.734 -3.371 -4.766 1 94.69 42 THR B C 1
ATOM 1628 O O . THR B 1 42 ? -11.695 -3.672 -5.363 1 94.69 42 THR B O 1
ATOM 1631 N N . PRO B 1 43 ? -13.477 -2.318 -5.164 1 94.31 43 PRO B N 1
ATOM 1632 C CA . PRO B 1 43 ? -13 -1.52 -6.297 1 94.31 43 PRO B CA 1
ATOM 1633 C C . PRO B 1 43 ? -11.609 -0.926 -6.059 1 94.31 43 PRO B C 1
ATOM 1635 O O . PRO B 1 43 ? -10.805 -0.84 -6.988 1 94.31 43 PRO B O 1
ATOM 1638 N N . TYR B 1 44 ? -11.32 -0.582 -4.84 1 95.06 44 TYR B N 1
ATOM 1639 C CA . TYR B 1 44 ? -10.008 -0.002 -4.586 1 95.06 44 TYR B CA 1
ATOM 1640 C C . TYR B 1 44 ? -8.93 -1.081 -4.555 1 95.06 44 TYR B C 1
ATOM 1642 O O . TYR B 1 44 ? -7.789 -0.839 -4.953 1 95.06 44 TYR B O 1
ATOM 1650 N N . TRP B 1 45 ? -9.273 -2.271 -4.117 1 96.06 45 TRP B N 1
ATOM 1651 C CA . TRP B 1 45 ? -8.312 -3.365 -4.223 1 96.06 45 TRP B CA 1
ATOM 1652 C C . TRP B 1 45 ? -7.918 -3.604 -5.676 1 96.06 45 TRP B C 1
ATOM 1654 O O . TRP B 1 45 ? -6.746 -3.84 -5.977 1 96.06 45 TRP B O 1
ATOM 1664 N N . VAL B 1 46 ? -8.906 -3.525 -6.559 1 96.88 46 VAL B N 1
ATOM 1665 C CA . VAL B 1 46 ? -8.617 -3.678 -7.98 1 96.88 46 VAL B CA 1
ATOM 1666 C C . VAL B 1 46 ? -7.59 -2.629 -8.414 1 96.88 46 VAL B C 1
ATOM 1668 O O . VAL B 1 46 ? -6.617 -2.947 -9.094 1 96.88 46 VAL B O 1
ATOM 1671 N N . THR B 1 47 ? -7.824 -1.47 -7.965 1 96.19 47 THR B N 1
ATOM 1672 C CA . THR B 1 47 ? -6.934 -0.37 -8.32 1 96.19 47 THR B CA 1
ATOM 1673 C C . THR B 1 47 ? -5.539 -0.595 -7.746 1 96.19 47 THR B C 1
ATOM 1675 O O . THR B 1 47 ? -4.539 -0.468 -8.453 1 96.19 47 THR B O 1
ATOM 1678 N N . TYR B 1 48 ? -5.465 -0.97 -6.453 1 96.62 48 TYR B N 1
ATOM 1679 C CA . TYR B 1 48 ? -4.172 -1.218 -5.816 1 96.62 48 TYR B CA 1
ATOM 1680 C C . TYR B 1 48 ? -3.406 -2.312 -6.551 1 96.62 48 TYR B C 1
ATOM 1682 O O . TYR B 1 48 ? -2.213 -2.166 -6.828 1 96.62 48 TYR B O 1
ATOM 1690 N N . LEU B 1 49 ? -4.098 -3.357 -6.871 1 95.88 49 LEU B N 1
ATOM 1691 C CA . LEU B 1 49 ? -3.465 -4.516 -7.496 1 95.88 49 LEU B CA 1
ATOM 1692 C C . LEU B 1 49 ? -2.992 -4.184 -8.906 1 95.88 49 LEU B C 1
ATOM 1694 O O . LEU B 1 49 ? -1.938 -4.652 -9.336 1 95.88 49 LEU B O 1
ATOM 1698 N N . ARG B 1 50 ? -3.729 -3.402 -9.602 1 94.25 50 ARG B N 1
ATOM 1699 C CA . ARG B 1 50 ? -3.326 -3.002 -10.945 1 94.25 50 ARG B CA 1
ATOM 1700 C C . ARG B 1 50 ? -2.062 -2.148 -10.914 1 94.25 50 ARG B C 1
ATOM 1702 O O . ARG B 1 50 ? -1.165 -2.32 -11.734 1 94.25 50 ARG B O 1
ATOM 1709 N N . VAL B 1 51 ? -2.039 -1.239 -10.008 1 94.5 51 VAL B N 1
ATOM 1710 C CA . VAL B 1 51 ? -0.854 -0.401 -9.852 1 94.5 51 VAL B CA 1
ATOM 1711 C C . VAL B 1 51 ? 0.353 -1.271 -9.508 1 94.5 51 VAL B C 1
ATOM 1713 O O . VAL B 1 51 ? 1.438 -1.089 -10.062 1 94.5 51 VAL B O 1
ATOM 1716 N N . LEU B 1 52 ? 0.169 -2.246 -8.656 1 93.88 52 LEU B N 1
ATOM 1717 C CA . LEU B 1 52 ? 1.243 -3.148 -8.25 1 93.88 52 LEU B CA 1
ATOM 1718 C C . LEU B 1 52 ? 1.706 -4 -9.43 1 93.88 52 LEU B C 1
ATOM 1720 O O . LEU B 1 52 ? 2.906 -4.223 -9.602 1 93.88 52 LEU B O 1
ATOM 1724 N N . GLN B 1 53 ? 0.743 -4.473 -10.211 1 90.62 53 GLN B N 1
ATOM 1725 C CA . GLN B 1 53 ? 1.079 -5.258 -11.391 1 90.62 53 GLN B CA 1
ATOM 1726 C C . GLN B 1 53 ? 1.969 -4.461 -12.344 1 90.62 53 GLN B C 1
ATOM 1728 O O . GLN B 1 53 ? 2.965 -4.98 -12.852 1 90.62 53 GLN B O 1
ATOM 1733 N N . GLU B 1 54 ? 1.615 -3.295 -12.508 1 89.31 54 GLU B N 1
ATOM 1734 C CA . GLU B 1 54 ? 2.385 -2.436 -13.398 1 89.31 54 GLU B CA 1
ATOM 1735 C C . GLU B 1 54 ? 3.777 -2.164 -12.844 1 89.31 54 GLU B C 1
ATOM 1737 O O . GLU B 1 54 ? 4.758 -2.125 -13.594 1 89.31 54 GLU B O 1
ATOM 1742 N N . ALA B 1 55 ? 3.838 -1.986 -11.539 1 89.56 55 ALA B N 1
ATOM 1743 C CA . ALA B 1 55 ? 5.113 -1.691 -10.898 1 89.56 55 ALA B CA 1
ATOM 1744 C C . ALA B 1 55 ? 6.035 -2.91 -10.914 1 89.56 55 ALA B C 1
ATOM 1746 O O . ALA B 1 55 ? 7.25 -2.775 -11.055 1 89.56 55 ALA B O 1
ATOM 1747 N N . ILE B 1 56 ? 5.508 -4.062 -10.789 1 85.06 56 ILE B N 1
ATOM 1748 C CA . ILE B 1 56 ? 6.281 -5.297 -10.688 1 85.06 56 ILE B CA 1
ATOM 1749 C C . ILE B 1 56 ? 6.641 -5.789 -12.086 1 85.06 56 ILE B C 1
ATOM 1751 O O . ILE B 1 56 ? 7.766 -6.246 -12.32 1 85.06 56 ILE B O 1
ATOM 1755 N N . TRP B 1 57 ? 5.648 -5.734 -12.891 1 80.62 57 TRP B N 1
ATOM 1756 C CA . TRP B 1 57 ? 5.832 -6.219 -14.258 1 80.62 57 TRP B CA 1
ATOM 1757 C C . TRP B 1 57 ? 5.562 -5.109 -15.266 1 80.62 57 TRP B C 1
ATOM 1759 O O . TRP B 1 57 ? 4.629 -5.203 -16.062 1 80.62 57 TRP B O 1
ATOM 1769 N N . PRO B 1 58 ? 6.562 -4.098 -15.164 1 71.19 58 PRO B N 1
ATOM 1770 C CA . PRO B 1 58 ? 6.254 -3.008 -16.094 1 71.19 58 PRO B CA 1
ATOM 1771 C C . PRO B 1 58 ? 6.125 -3.484 -17.547 1 71.19 58 PRO B C 1
ATOM 1773 O O . PRO B 1 58 ? 6.953 -4.27 -18.016 1 71.19 58 PRO B O 1
ATOM 1776 N N . GLY B 1 59 ? 5.219 -2.924 -18.281 1 61.78 59 GLY B N 1
ATOM 1777 C CA . GLY B 1 59 ? 4.98 -3.256 -19.688 1 61.78 59 GLY B CA 1
ATOM 1778 C C . GLY B 1 59 ? 4.594 -4.707 -19.891 1 61.78 59 GLY B C 1
ATOM 1779 O O . GLY B 1 59 ? 4.504 -5.172 -21.031 1 61.78 59 GLY B O 1
ATOM 1780 N N . GLY B 1 60 ? 4.012 -5.402 -18.828 1 54.78 60 GLY B N 1
ATOM 1781 C CA . GLY B 1 60 ? 3.633 -6.801 -18.938 1 54.78 60 GLY B CA 1
ATOM 1782 C C . GLY B 1 60 ? 4.824 -7.738 -19.016 1 54.78 60 GLY B C 1
ATOM 1783 O O . GLY B 1 60 ? 4.727 -8.906 -18.625 1 54.78 60 GLY B O 1
ATOM 1784 N N . SER B 1 61 ? 5.75 -7.582 -20.062 1 50.44 61 SER B N 1
ATOM 1785 C CA . SER B 1 61 ? 6.922 -8.422 -20.281 1 50.44 61 SER B CA 1
ATOM 1786 C C . SER B 1 61 ? 8.125 -7.895 -19.5 1 50.44 61 SER B C 1
ATOM 1788 O O . SER B 1 61 ? 8.117 -6.758 -19.016 1 50.44 61 SER B O 1
ATOM 1790 N N . LEU B 1 62 ? 9.094 -8.859 -19.141 1 48.03 62 LEU B N 1
ATOM 1791 C CA . LEU B 1 62 ? 10.367 -8.508 -18.531 1 48.03 62 LEU B CA 1
ATOM 1792 C C . LEU B 1 62 ? 10.836 -7.137 -19.016 1 48.03 62 LEU B C 1
ATOM 1794 O O . LEU B 1 62 ? 10.719 -6.82 -20.203 1 48.03 62 LEU B O 1
ATOM 1798 N N . PRO B 1 63 ? 10.836 -6.273 -18.062 1 48.59 63 PRO B N 1
ATOM 1799 C CA . PRO B 1 63 ? 11.258 -4.926 -18.453 1 48.59 63 PRO B CA 1
ATOM 1800 C C . PRO B 1 63 ? 12.367 -4.934 -19.5 1 48.59 63 PRO B C 1
ATOM 1802 O O . PRO B 1 63 ? 13.445 -5.477 -19.25 1 48.59 63 PRO B O 1
ATOM 1805 N N . THR B 1 64 ? 12.078 -5.184 -20.688 1 47.19 64 THR B N 1
ATOM 1806 C CA . THR B 1 64 ? 13.109 -5.227 -21.719 1 47.19 64 THR B CA 1
ATOM 1807 C C . THR B 1 64 ? 13.68 -3.836 -21.969 1 47.19 64 THR B C 1
ATOM 1809 O O . THR B 1 64 ? 14.727 -3.697 -22.609 1 47.19 64 THR B O 1
ATOM 1812 N N . ARG B 1 65 ? 12.766 -2.814 -21.938 1 49.5 65 ARG B N 1
ATOM 1813 C CA . ARG B 1 65 ? 13.375 -1.613 -22.5 1 49.5 65 ARG B CA 1
ATOM 1814 C C . ARG B 1 65 ? 13.984 -0.752 -21.406 1 49.5 65 ARG B C 1
ATOM 1816 O O . ARG B 1 65 ? 13.406 -0.603 -20.328 1 49.5 65 ARG B O 1
ATOM 1823 N N . PRO B 1 66 ? 15.141 -0.32 -21.562 1 50.47 66 PRO B N 1
ATOM 1824 C CA . PRO B 1 66 ? 15.883 0.52 -20.625 1 50.47 66 PRO B CA 1
ATOM 1825 C C . PRO B 1 66 ? 15.125 1.788 -20.234 1 50.47 66 PRO B C 1
ATOM 1827 O O . PRO B 1 66 ? 14.539 2.449 -21.094 1 50.47 66 PRO B O 1
ATOM 1830 N N . ARG B 1 67 ? 14.477 1.899 -19.109 1 58.09 67 ARG B N 1
ATOM 1831 C CA . ARG B 1 67 ? 13.883 3.166 -18.688 1 58.09 67 ARG B CA 1
ATOM 1832 C C . ARG B 1 67 ? 14.828 4.328 -18.953 1 58.09 67 ARG B C 1
ATOM 1834 O O . ARG B 1 67 ? 16.031 4.219 -18.719 1 58.09 67 ARG B O 1
ATOM 1841 N N . LEU B 1 68 ? 14.414 5.246 -19.875 1 65.62 68 LEU B N 1
ATOM 1842 C CA . LEU B 1 68 ? 15.188 6.465 -20.078 1 65.62 68 LEU B CA 1
ATOM 1843 C C . LEU B 1 68 ? 15.633 7.047 -18.734 1 65.62 68 LEU B C 1
ATOM 1845 O O . LEU B 1 68 ? 14.875 7.039 -17.766 1 65.62 68 LEU B O 1
ATOM 1849 N N . ILE B 1 69 ? 16.891 7.133 -18.578 1 77.62 69 ILE B N 1
ATOM 1850 C CA . ILE B 1 69 ? 17.484 7.746 -17.391 1 77.62 69 ILE B CA 1
ATOM 1851 C C . ILE B 1 69 ? 16.938 9.164 -17.219 1 77.62 69 ILE B C 1
ATOM 1853 O O . ILE B 1 69 ? 17.094 10 -18.109 1 77.62 69 ILE B O 1
ATOM 1857 N N . PRO B 1 70 ? 16.141 9.352 -16.219 1 83.38 70 PRO B N 1
ATOM 1858 C CA . PRO B 1 70 ? 15.594 10.688 -15.984 1 83.38 70 PRO B CA 1
ATOM 1859 C C . PRO B 1 70 ? 16.672 11.742 -15.789 1 83.38 70 PRO B C 1
ATOM 1861 O O . PRO B 1 70 ? 17.734 11.453 -15.219 1 83.38 70 PRO B O 1
ATOM 1864 N N . THR B 1 71 ? 16.438 12.922 -16.453 1 90 71 THR B N 1
ATOM 1865 C CA . THR B 1 71 ? 17.312 14.07 -16.25 1 90 71 THR B CA 1
ATOM 1866 C C . THR B 1 71 ? 17.188 14.586 -14.812 1 90 71 THR B C 1
ATOM 1868 O O . THR B 1 71 ? 16.219 14.289 -14.125 1 90 71 THR B O 1
ATOM 1871 N N . PRO B 1 72 ? 18.188 15.281 -14.391 1 90.88 72 PRO B N 1
ATOM 1872 C CA . PRO B 1 72 ? 18.125 15.867 -13.055 1 90.88 72 PRO B CA 1
ATOM 1873 C C . PRO B 1 72 ? 16.891 16.734 -12.852 1 90.88 72 PRO B C 1
ATOM 1875 O O . PRO B 1 72 ? 16.312 16.75 -11.758 1 90.88 72 PRO B O 1
ATOM 1878 N N . GLU B 1 73 ? 16.5 17.391 -13.891 1 92.62 73 GLU B N 1
ATOM 1879 C CA . GLU B 1 73 ? 15.32 18.25 -13.805 1 92.62 73 GLU B CA 1
ATOM 1880 C C . GLU B 1 73 ? 14.055 17.422 -13.633 1 92.62 73 GLU B C 1
ATOM 1882 O O . GLU B 1 73 ? 13.18 17.781 -12.844 1 92.62 73 GLU B O 1
ATOM 1887 N N . GLN B 1 74 ? 13.984 16.391 -14.32 1 91.44 74 GLN B N 1
ATOM 1888 C CA . GLN B 1 74 ? 12.82 15.508 -14.219 1 91.44 74 GLN B CA 1
ATOM 1889 C C . GLN B 1 74 ? 12.75 14.852 -12.844 1 91.44 74 GLN B C 1
ATOM 1891 O O . GLN B 1 74 ? 11.656 14.688 -12.289 1 91.44 74 GLN B O 1
ATOM 1896 N N . LYS B 1 75 ? 13.906 14.555 -12.305 1 93.69 75 LYS B N 1
ATOM 1897 C CA . LYS B 1 75 ? 13.961 13.961 -10.969 1 93.69 75 LYS B CA 1
ATOM 1898 C C . LYS B 1 75 ? 13.461 14.938 -9.914 1 93.69 75 LYS B C 1
ATOM 1900 O O . LYS B 1 75 ? 12.695 14.562 -9.023 1 93.69 75 LYS B O 1
ATOM 1905 N N . GLU B 1 76 ? 13.875 16.109 -10.078 1 94.81 76 GLU B N 1
ATOM 1906 C CA . GLU B 1 76 ? 13.469 17.141 -9.125 1 94.81 76 GLU B CA 1
ATOM 1907 C C . GLU B 1 76 ? 11.969 17.422 -9.227 1 94.81 76 GLU B C 1
ATOM 1909 O O . GLU B 1 76 ? 11.297 17.609 -8.211 1 94.81 76 GLU B O 1
ATOM 1914 N N . GLU B 1 77 ? 11.477 17.438 -10.406 1 96.06 77 GLU B N 1
ATOM 1915 C CA . GLU B 1 77 ? 10.047 17.656 -10.609 1 96.06 77 GLU B CA 1
ATOM 1916 C C . GLU B 1 77 ? 9.219 16.531 -9.984 1 96.06 77 GLU B C 1
ATOM 1918 O O . GLU B 1 77 ? 8.195 16.797 -9.352 1 96.06 77 GLU B O 1
ATOM 1923 N N . THR B 1 78 ? 9.641 15.344 -10.141 1 96.12 78 THR B N 1
ATOM 1924 C CA . THR B 1 78 ? 8.922 14.203 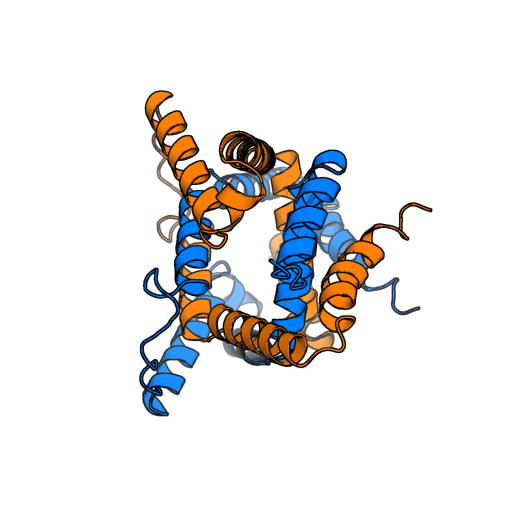-9.586 1 96.12 78 THR B CA 1
ATOM 1925 C C . THR B 1 78 ? 8.984 14.219 -8.062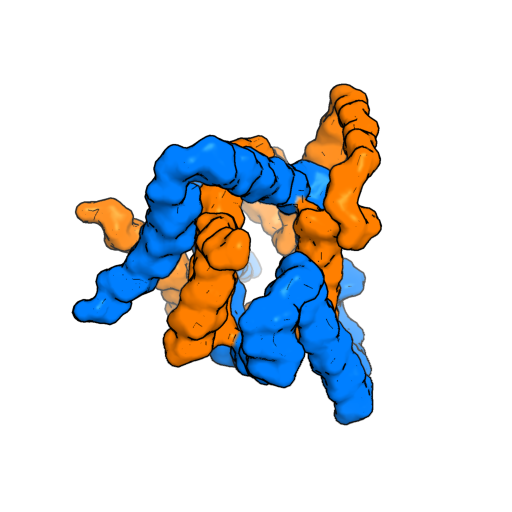 1 96.12 78 THR B C 1
ATOM 1927 O O . THR B 1 78 ? 8.008 13.883 -7.391 1 96.12 78 THR B O 1
ATOM 1930 N N . ARG B 1 79 ? 10.148 14.617 -7.594 1 96.5 79 ARG B N 1
ATOM 1931 C CA . ARG B 1 79 ? 10.305 14.734 -6.148 1 96.5 79 ARG B CA 1
ATOM 1932 C C . ARG B 1 79 ? 9.352 15.773 -5.574 1 96.5 79 ARG B C 1
ATOM 1934 O O . ARG B 1 79 ? 8.719 15.539 -4.543 1 96.5 79 ARG B O 1
ATOM 1941 N N . ASN B 1 80 ? 9.219 16.859 -6.238 1 97.06 80 ASN B N 1
ATOM 1942 C CA . ASN B 1 80 ? 8.312 17.906 -5.797 1 97.06 80 ASN B CA 1
ATOM 1943 C C . ASN B 1 80 ? 6.855 17.453 -5.863 1 97.06 80 ASN B C 1
ATOM 1945 O O . ASN B 1 80 ? 6.066 17.766 -4.977 1 97.06 80 ASN B O 1
ATOM 1949 N N . ARG B 1 81 ? 6.574 16.781 -6.875 1 97.06 81 ARG B N 1
ATOM 1950 C CA . ARG B 1 81 ? 5.227 16.234 -7 1 97.06 81 ARG B CA 1
ATOM 1951 C C . ARG B 1 81 ? 4.918 15.266 -5.867 1 97.06 81 ARG B C 1
ATOM 1953 O O . ARG B 1 81 ? 3.812 15.266 -5.324 1 97.06 81 ARG B O 1
ATOM 1960 N N . CYS B 1 82 ? 5.867 14.469 -5.555 1 97.31 82 CYS B N 1
ATOM 1961 C CA . CYS B 1 82 ? 5.695 13.516 -4.465 1 97.31 82 CYS B CA 1
ATOM 1962 C C . CYS B 1 82 ? 5.457 14.227 -3.143 1 97.31 82 CYS B C 1
ATOM 1964 O O . CYS B 1 82 ? 4.574 13.844 -2.371 1 97.31 82 CYS B O 1
ATOM 1966 N N . LEU B 1 83 ? 6.219 15.273 -2.939 1 96.44 83 LEU B N 1
ATOM 1967 C CA . LEU B 1 83 ? 6.047 16.062 -1.729 1 96.44 83 LEU B CA 1
ATOM 1968 C C . LEU B 1 83 ? 4.641 16.656 -1.66 1 96.44 83 LEU B C 1
ATOM 1970 O O . LEU B 1 83 ? 3.998 16.609 -0.609 1 96.44 83 LEU B O 1
ATOM 1974 N N . GLU B 1 84 ? 4.18 17.172 -2.727 1 95.25 84 GLU B N 1
ATOM 1975 C CA . GLU B 1 84 ? 2.836 17.734 -2.787 1 95.25 84 GLU B CA 1
ATOM 1976 C C . GLU B 1 84 ? 1.776 16.672 -2.477 1 95.25 84 GLU B C 1
ATOM 1978 O O . GLU B 1 84 ? 0.805 16.953 -1.771 1 95.25 84 GLU B O 1
ATOM 1983 N N . CYS B 1 85 ? 2.008 15.523 -3.02 1 94.81 85 CYS B N 1
ATOM 1984 C CA . CYS B 1 85 ? 1.061 14.445 -2.76 1 94.81 85 CYS B CA 1
ATOM 1985 C C . CYS B 1 85 ? 1.057 14.07 -1.285 1 94.81 85 CYS B C 1
ATOM 1987 O O . CYS B 1 85 ? -0.001 13.805 -0.711 1 94.81 85 CYS B O 1
ATOM 1989 N N . LEU B 1 86 ? 2.176 14.031 -0.688 1 94.31 86 LEU B N 1
ATOM 1990 C CA . LEU B 1 86 ? 2.281 13.727 0.733 1 94.31 86 LEU B CA 1
ATOM 1991 C C . LEU B 1 86 ? 1.524 14.75 1.569 1 94.31 86 LEU B C 1
ATOM 1993 O O . LEU B 1 86 ? 0.766 14.383 2.471 1 94.31 86 LEU B O 1
ATOM 1997 N N . MET B 1 87 ? 1.708 15.938 1.225 1 91.38 87 MET B N 1
ATOM 1998 C CA . MET B 1 87 ? 1.109 17.031 1.987 1 91.38 87 MET B CA 1
ATOM 1999 C C . MET B 1 87 ? -0.41 17.016 1.861 1 91.38 87 MET B C 1
ATOM 2001 O O . MET B 1 87 ? -1.116 17.484 2.752 1 91.38 87 MET B O 1
ATOM 2005 N N . LYS B 1 88 ? -0.908 16.406 0.856 1 90.19 88 LYS B N 1
ATOM 2006 C CA . LYS B 1 88 ? -2.348 16.391 0.606 1 90.19 88 LYS B CA 1
ATOM 2007 C C . LYS B 1 88 ? -2.99 15.133 1.192 1 90.19 88 LYS B C 1
ATOM 2009 O O . LYS B 1 88 ? -4.203 14.938 1.083 1 90.19 88 LYS B O 1
ATOM 2014 N N . LEU B 1 89 ? -2.236 14.289 1.824 1 87.62 89 LEU B N 1
ATOM 2015 C CA . LEU B 1 89 ? -2.756 13.047 2.391 1 87.62 89 LEU B CA 1
ATOM 2016 C C . LEU B 1 89 ? -3.562 13.328 3.656 1 87.62 89 LEU B C 1
ATOM 2018 O O . LEU B 1 89 ? -4.352 12.484 4.09 1 87.62 89 LEU B O 1
ATOM 2022 N N . VAL B 1 90 ? -3.361 14.484 4.25 1 81.25 90 VAL B N 1
ATOM 2023 C CA . VAL B 1 90 ? -4.027 14.812 5.504 1 81.25 90 VAL B CA 1
ATOM 2024 C C . VAL B 1 90 ? -4.996 15.969 5.285 1 81.25 90 VAL B C 1
ATOM 2026 O O . VAL B 1 90 ? -4.809 16.781 4.375 1 81.25 90 VAL B O 1
ATOM 2029 N N . PRO B 1 91 ? -5.996 16.031 6.137 1 75.94 91 PRO B N 1
ATOM 2030 C CA . PRO B 1 91 ? -6.984 17.109 6.004 1 75.94 91 PRO B CA 1
ATOM 2031 C C . PRO B 1 91 ? -6.352 18.5 6.023 1 75.94 91 PRO B C 1
ATOM 2033 O O . PRO B 1 91 ? -5.297 18.688 6.633 1 75.94 91 PRO B O 1
ATOM 2036 N N . ASP B 1 92 ? -7.016 19.484 5.48 1 76.75 92 ASP B N 1
ATOM 2037 C CA . ASP B 1 92 ? -6.504 20.828 5.164 1 76.75 92 ASP B CA 1
ATOM 2038 C C . ASP B 1 92 ? -6.293 21.641 6.438 1 76.75 92 ASP B C 1
ATOM 2040 O O . ASP B 1 92 ? -5.633 22.688 6.41 1 76.75 92 ASP B O 1
ATOM 2044 N N . PHE B 1 93 ? -6.812 21.203 7.527 1 71.06 93 PHE B N 1
ATOM 2045 C CA . PHE B 1 93 ? -6.66 22.016 8.727 1 71.06 93 PHE B CA 1
ATOM 2046 C C . PHE B 1 93 ? -5.344 21.703 9.422 1 71.06 93 PHE B C 1
ATOM 2048 O O . PHE B 1 93 ? -4.906 22.469 10.297 1 71.06 93 PHE B O 1
ATOM 2055 N N . VAL B 1 94 ? -4.566 20.703 8.906 1 76.12 94 VAL B N 1
ATOM 2056 C CA . VAL B 1 94 ? -3.357 20.266 9.594 1 76.12 94 VAL B CA 1
ATOM 2057 C C . VAL B 1 94 ? -2.26 21.312 9.438 1 76.12 94 VAL B C 1
ATOM 2059 O O . VAL B 1 94 ? -1.571 21.656 10.398 1 76.12 94 VAL B O 1
ATOM 2062 N N . PRO B 1 95 ? -2.09 21.844 8.328 1 82.12 95 PRO B N 1
ATOM 2063 C CA . PRO B 1 95 ? -1.067 22.875 8.188 1 82.12 95 PRO B CA 1
ATOM 2064 C C . PRO B 1 95 ? -1.313 24.078 9.102 1 82.12 95 PRO B C 1
ATOM 2066 O O . PRO B 1 95 ? -0.362 24.703 9.57 1 82.12 95 PRO B O 1
ATOM 2069 N N . GLU B 1 96 ? -2.5 24.359 9.344 1 82.25 96 GLU B N 1
ATOM 2070 C CA . GLU B 1 96 ? -2.832 25.5 10.211 1 82.25 96 GLU B CA 1
ATOM 2071 C C . GLU B 1 96 ? -2.438 25.203 11.656 1 82.25 96 GLU B C 1
ATOM 2073 O O . GLU B 1 96 ? -1.964 26.109 12.359 1 82.25 96 GLU B O 1
ATOM 2078 N N . VAL B 1 97 ? -2.576 24.031 11.984 1 74.88 97 VAL B N 1
ATOM 2079 C CA . VAL B 1 97 ? -2.309 23.641 13.367 1 74.88 97 VAL B CA 1
ATOM 2080 C C . VAL B 1 97 ? -0.802 23.531 13.594 1 74.88 97 VAL B C 1
ATOM 2082 O O . VAL B 1 97 ? -0.286 24 14.617 1 74.88 97 VAL B O 1
ATOM 2085 N N . LEU B 1 98 ? -0.088 22.953 12.695 1 79.56 98 LEU B N 1
ATOM 2086 C CA . LEU B 1 98 ? 1.341 22.703 12.852 1 79.56 98 LEU B CA 1
ATOM 2087 C C . LEU B 1 98 ? 2.154 23.922 12.414 1 79.56 98 LEU B C 1
ATOM 2089 O O . LEU B 1 98 ? 3.303 24.078 12.836 1 79.56 98 LEU B O 1
ATOM 2093 N N . GLY B 1 99 ? 1.561 24.797 11.664 1 86.12 99 GLY B N 1
ATOM 2094 C CA . GLY B 1 99 ? 2.324 25.781 10.93 1 86.12 99 GLY B CA 1
ATOM 2095 C C . GLY B 1 99 ? 2.775 25.297 9.562 1 86.12 99 GLY B C 1
ATOM 2096 O O . GLY B 1 99 ? 3.316 24.203 9.438 1 86.12 99 GLY B O 1
ATOM 2097 N N . VAL B 1 100 ? 2.617 26.078 8.617 1 85.25 100 VAL B N 1
ATOM 2098 C CA . VAL B 1 100 ? 2.83 25.719 7.219 1 85.25 100 VAL B CA 1
ATOM 2099 C C . VAL B 1 100 ? 4.273 25.266 7.012 1 85.25 100 VAL B C 1
ATOM 2101 O O . VAL B 1 100 ? 4.531 24.25 6.363 1 85.25 100 VAL B O 1
ATOM 2104 N N . GLU B 1 101 ? 5.246 26 7.566 1 89.69 101 GLU B N 1
ATOM 2105 C CA . GLU B 1 101 ? 6.656 25.688 7.375 1 89.69 101 GLU B CA 1
ATOM 2106 C C . GLU B 1 101 ? 7.023 24.359 8.055 1 89.69 101 GLU B C 1
ATOM 2108 O O . GLU B 1 101 ? 7.711 23.531 7.469 1 89.69 101 GLU B O 1
ATOM 2113 N N . LYS B 1 102 ? 6.633 24.25 9.336 1 87 102 LYS B N 1
ATOM 2114 C CA . LYS B 1 102 ? 6.906 23.016 10.07 1 87 102 LYS B CA 1
ATOM 2115 C C . LYS B 1 102 ? 6.246 21.812 9.391 1 87 102 LYS B C 1
ATOM 2117 O O . LYS B 1 102 ? 6.832 20.734 9.328 1 87 102 LYS B O 1
ATOM 2122 N N . TYR B 1 103 ? 5.031 22.047 8.875 1 89.94 103 TYR B N 1
ATOM 2123 C CA . TYR B 1 103 ? 4.289 21.016 8.148 1 89.94 103 TYR B CA 1
ATOM 2124 C C . TYR B 1 103 ? 5.066 20.547 6.922 1 89.94 103 TYR B C 1
ATOM 2126 O O . TYR B 1 103 ? 5.262 19.344 6.73 1 89.94 103 TYR B O 1
ATOM 2134 N N . LYS B 1 104 ? 5.539 21.422 6.129 1 92.12 104 LYS B N 1
ATOM 2135 C CA . LYS B 1 104 ? 6.301 21.109 4.926 1 92.12 104 LYS B CA 1
ATOM 2136 C C . LYS B 1 104 ? 7.605 20.391 5.273 1 92.12 104 LYS B C 1
ATOM 2138 O O . LYS B 1 104 ? 7.977 19.422 4.621 1 92.12 104 LYS B O 1
ATOM 2143 N N . MET B 1 105 ? 8.273 20.875 6.277 1 91.06 105 MET B N 1
ATOM 2144 C CA . MET B 1 105 ? 9.531 20.281 6.699 1 91.06 105 MET B CA 1
ATOM 2145 C C . MET B 1 105 ? 9.328 18.844 7.172 1 91.06 105 MET B C 1
ATOM 2147 O O . MET B 1 105 ? 10.141 17.969 6.887 1 91.06 105 MET B O 1
ATOM 2151 N N . SER B 1 106 ? 8.25 18.625 7.91 1 88.94 106 SER B N 1
ATOM 2152 C CA . SER B 1 106 ? 7.93 17.281 8.398 1 88.94 106 SER B CA 1
ATOM 2153 C C . SER B 1 106 ? 7.754 16.297 7.246 1 88.94 106 SER B C 1
ATOM 2155 O O . SER B 1 106 ? 8.266 15.18 7.293 1 88.94 106 SER B O 1
ATOM 2157 N N . TRP B 1 107 ? 7.113 16.75 6.184 1 93 107 TRP B N 1
ATOM 2158 C CA . TRP B 1 107 ? 6.859 15.867 5.051 1 93 107 TRP B CA 1
ATOM 2159 C C . TRP B 1 107 ? 8.117 15.688 4.207 1 93 107 TRP B C 1
ATOM 2161 O O . TRP B 1 107 ? 8.305 14.648 3.576 1 93 107 TRP B O 1
ATOM 2171 N N . GLN B 1 108 ? 9 16.672 4.246 1 94.44 108 GLN B N 1
ATOM 2172 C CA . GLN B 1 108 ? 10.281 16.531 3.564 1 94.44 108 GLN B CA 1
ATOM 2173 C C . GLN B 1 108 ? 11.117 15.406 4.18 1 94.44 108 GLN B C 1
ATOM 2175 O O . GLN B 1 108 ? 11.797 14.672 3.465 1 94.44 108 GLN B O 1
ATOM 2180 N N . VAL B 1 109 ? 11.016 15.312 5.473 1 93.12 109 VAL B N 1
ATOM 2181 C CA . VAL B 1 109 ? 11.727 14.242 6.168 1 93.12 109 VAL B CA 1
ATOM 2182 C C . VAL B 1 109 ? 11.172 12.891 5.742 1 93.12 109 VAL B C 1
ATOM 2184 O O . VAL B 1 109 ? 11.93 11.953 5.469 1 93.12 109 VAL B O 1
ATOM 2187 N N . VAL B 1 110 ? 9.883 12.781 5.676 1 93.62 110 VAL B N 1
ATOM 2188 C CA . VAL B 1 110 ? 9.219 11.555 5.246 1 93.62 110 VAL B CA 1
ATOM 2189 C C . VAL B 1 110 ? 9.625 11.227 3.812 1 93.62 110 VAL B C 1
ATOM 2191 O O . VAL B 1 110 ? 9.938 10.07 3.5 1 93.62 110 VAL B O 1
ATOM 2194 N N . LEU B 1 111 ? 9.641 12.219 2.963 1 96 111 LEU B N 1
ATOM 2195 C CA . LEU B 1 111 ? 10.023 12.047 1.567 1 96 111 LEU B CA 1
ATOM 2196 C C . LEU B 1 111 ? 11.453 11.523 1.458 1 96 111 LEU B C 1
ATOM 2198 O O . LEU B 1 111 ? 11.734 10.633 0.657 1 96 111 LEU B O 1
ATOM 2202 N N . GLU B 1 112 ? 12.336 12.039 2.25 1 94.75 112 GLU B N 1
ATOM 2203 C CA . GLU B 1 112 ? 13.719 11.586 2.256 1 94.75 112 GLU B CA 1
ATOM 2204 C C . GLU B 1 112 ? 13.812 10.117 2.652 1 94.75 112 GLU B C 1
ATOM 2206 O O . GLU B 1 112 ? 14.586 9.352 2.061 1 94.75 112 GLU B O 1
ATOM 2211 N N . SER B 1 113 ? 13.047 9.773 3.654 1 94.38 113 SER B N 1
ATOM 2212 C CA . SER B 1 113 ? 13.016 8.383 4.07 1 94.38 113 SER B CA 1
ATOM 2213 C C . SER B 1 113 ? 12.5 7.48 2.953 1 94.38 113 SER B C 1
ATOM 2215 O O . SER B 1 113 ? 13.039 6.395 2.727 1 94.38 113 SER B O 1
ATOM 2217 N N . LEU B 1 114 ? 11.523 7.895 2.17 1 94.75 114 LEU B N 1
ATOM 2218 C CA . LEU B 1 114 ? 10.93 7.121 1.084 1 94.75 114 LEU B CA 1
ATOM 2219 C C . LEU B 1 114 ? 11.938 6.91 -0.043 1 94.75 114 LEU B C 1
ATOM 2221 O O . LEU B 1 114 ? 11.797 5.98 -0.84 1 94.75 114 LEU B O 1
ATOM 2225 N N . GLN B 1 115 ? 12.938 7.734 -0.083 1 93.44 115 GLN B N 1
ATOM 2226 C CA . GLN B 1 115 ? 13.914 7.652 -1.162 1 93.44 115 GLN B CA 1
ATOM 2227 C C . GLN B 1 115 ? 15.109 6.797 -0.757 1 93.44 115 GLN B C 1
ATOM 2229 O O . GLN B 1 115 ? 15.969 6.488 -1.586 1 93.44 115 GLN B O 1
ATOM 2234 N N . ASP B 1 116 ? 15.164 6.395 0.5 1 94.56 116 ASP B N 1
ATOM 2235 C CA . ASP B 1 116 ? 16.281 5.605 1.006 1 94.56 116 ASP B CA 1
ATOM 2236 C C . ASP B 1 116 ? 16.125 4.133 0.632 1 94.56 116 ASP B C 1
ATOM 2238 O O . ASP B 1 116 ? 15.18 3.473 1.067 1 94.56 116 ASP B O 1
ATOM 2242 N N . PRO B 1 117 ? 17.094 3.609 -0.171 1 93.94 117 PRO B N 1
ATOM 2243 C CA . PRO B 1 117 ? 16.984 2.229 -0.646 1 93.94 117 PRO B CA 1
ATOM 2244 C C . PRO B 1 117 ? 16.984 1.211 0.493 1 93.94 117 PRO B C 1
ATOM 2246 O O . PRO B 1 117 ? 16.344 0.161 0.392 1 93.94 117 PRO B O 1
ATOM 2249 N N . HIS B 1 118 ? 17.75 1.487 1.506 1 93.06 118 HIS B N 1
ATOM 2250 C CA . HIS B 1 118 ? 17.797 0.566 2.635 1 93.06 118 HIS B CA 1
ATOM 2251 C C . HIS B 1 118 ? 16.453 0.515 3.354 1 93.06 118 HIS B C 1
ATOM 2253 O O . HIS B 1 118 ? 15.969 -0.566 3.701 1 93.06 118 HIS B O 1
ATOM 2259 N N . ILE B 1 119 ? 15.828 1.63 3.584 1 94.19 119 ILE B N 1
ATOM 2260 C CA . ILE B 1 119 ? 14.508 1.703 4.199 1 94.19 119 ILE B CA 1
ATOM 2261 C C . ILE B 1 119 ? 13.484 0.997 3.312 1 94.19 119 ILE B C 1
ATOM 2263 O O . ILE B 1 119 ? 12.688 0.188 3.797 1 94.19 119 ILE B O 1
ATOM 2267 N N . ASN B 1 120 ? 13.531 1.283 2.047 1 94.25 120 ASN B N 1
ATOM 2268 C CA . ASN B 1 120 ? 12.57 0.73 1.099 1 94.25 120 ASN B CA 1
ATOM 2269 C C . ASN B 1 120 ? 12.625 -0.794 1.066 1 94.25 120 ASN B C 1
ATOM 2271 O O . ASN B 1 120 ? 11.594 -1.457 0.973 1 94.25 120 ASN B O 1
ATOM 2275 N N . ARG B 1 121 ? 13.867 -1.266 1.101 1 93.56 121 ARG B N 1
ATOM 2276 C CA . ARG B 1 121 ? 14.031 -2.715 1.125 1 93.56 121 ARG B CA 1
ATOM 2277 C C . ARG B 1 121 ? 13.32 -3.326 2.33 1 93.56 121 ARG B C 1
ATOM 2279 O O . ARG B 1 121 ? 12.539 -4.266 2.186 1 93.56 121 ARG B O 1
ATOM 2286 N N . HIS B 1 122 ? 13.57 -2.762 3.467 1 93.38 122 HIS B N 1
ATOM 2287 C CA . HIS B 1 122 ? 12.953 -3.27 4.684 1 93.38 122 HIS B CA 1
ATOM 2288 C C . HIS B 1 122 ? 11.445 -3.068 4.656 1 93.38 122 HIS B C 1
ATOM 2290 O O . HIS B 1 122 ? 10.688 -3.959 5.055 1 93.38 122 HIS B O 1
ATOM 2296 N N . LEU B 1 123 ? 11.039 -2.006 4.258 1 94.56 123 LEU B N 1
ATOM 2297 C CA . LEU B 1 123 ? 9.617 -1.69 4.184 1 94.56 123 LEU B CA 1
ATOM 2298 C C . LEU B 1 123 ? 8.875 -2.703 3.312 1 94.56 123 LEU B C 1
ATOM 2300 O O . LEU B 1 123 ? 7.82 -3.207 3.699 1 94.56 123 LEU B O 1
ATOM 2304 N N . VAL B 1 124 ? 9.422 -2.969 2.109 1 94.38 124 VAL B N 1
ATOM 2305 C CA . VAL B 1 124 ? 8.789 -3.896 1.183 1 94.38 124 VAL B CA 1
ATOM 2306 C C . VAL B 1 124 ? 8.703 -5.285 1.815 1 94.38 124 VAL B C 1
ATOM 2308 O O . VAL B 1 124 ? 7.648 -5.926 1.775 1 94.38 124 VAL B O 1
ATOM 2311 N N . TYR B 1 125 ? 9.797 -5.652 2.457 1 91.38 125 TYR B N 1
ATOM 2312 C CA . TYR B 1 125 ? 9.82 -6.969 3.09 1 91.38 125 TYR B CA 1
ATOM 2313 C C . TYR B 1 125 ? 8.812 -7.043 4.23 1 91.38 125 TYR B C 1
ATOM 2315 O O . TYR B 1 125 ? 8.055 -8.016 4.336 1 91.38 125 TYR B O 1
ATOM 2323 N N . CYS B 1 126 ? 8.766 -6.062 5.035 1 92.44 126 CYS B N 1
ATOM 2324 C CA . CYS B 1 126 ? 7.855 -6.043 6.168 1 92.44 126 CYS B CA 1
ATOM 2325 C C . CYS B 1 126 ? 6.406 -5.988 5.703 1 92.44 126 CYS B C 1
ATOM 2327 O O . CYS B 1 126 ? 5.535 -6.637 6.285 1 92.44 126 CYS B O 1
ATOM 2329 N N . MET B 1 127 ? 6.094 -5.191 4.723 1 94.25 127 MET B N 1
ATOM 2330 C CA . MET B 1 127 ? 4.738 -5.105 4.184 1 94.25 127 MET B CA 1
ATOM 2331 C C . MET B 1 127 ? 4.301 -6.445 3.6 1 94.25 127 MET B C 1
ATOM 2333 O O . MET B 1 127 ? 3.16 -6.867 3.795 1 94.25 127 MET B O 1
ATOM 2337 N N . CYS B 1 128 ? 5.215 -7.129 2.854 1 91.06 128 CYS B N 1
ATOM 2338 C CA . CYS B 1 128 ? 4.91 -8.438 2.295 1 91.06 128 CYS B CA 1
ATOM 2339 C C . CYS B 1 128 ? 4.629 -9.453 3.4 1 91.06 128 CYS B C 1
ATOM 2341 O O . CYS B 1 128 ? 3.666 -10.219 3.316 1 91.06 128 CYS B O 1
ATOM 2343 N N . ASP B 1 129 ? 5.406 -9.406 4.418 1 88.5 129 ASP B N 1
ATOM 2344 C CA . ASP B 1 129 ? 5.215 -10.289 5.562 1 88.5 129 ASP B CA 1
ATOM 2345 C C . ASP B 1 129 ? 3.852 -10.062 6.211 1 88.5 129 ASP B C 1
ATOM 2347 O O . ASP B 1 129 ? 3.145 -11.016 6.539 1 88.5 129 ASP B O 1
ATOM 2351 N N . LEU B 1 130 ? 3.553 -8.852 6.379 1 91.31 130 LEU B N 1
ATOM 2352 C CA . LEU B 1 130 ? 2.283 -8.469 6.984 1 91.31 130 LEU B CA 1
ATOM 2353 C C . LEU B 1 130 ? 1.108 -8.953 6.145 1 91.31 130 LEU B C 1
ATOM 2355 O O . LEU B 1 130 ? 0.152 -9.523 6.676 1 91.31 130 LEU B O 1
ATOM 2359 N N . LEU B 1 131 ? 1.132 -8.742 4.863 1 92.38 131 LEU B N 1
ATOM 2360 C CA . LEU B 1 131 ? 0.062 -9.172 3.969 1 92.38 131 LEU B CA 1
ATOM 2361 C C . LEU B 1 131 ? -0.111 -10.688 4.008 1 92.38 131 LEU B C 1
ATOM 2363 O O . LEU B 1 131 ? -1.236 -11.188 4.066 1 92.38 131 LEU B O 1
ATOM 2367 N N . LEU B 1 132 ? 0.972 -11.438 3.986 1 87.62 132 LEU B N 1
ATOM 2368 C CA . LEU B 1 132 ? 0.921 -12.891 4.012 1 87.62 132 LEU B CA 1
ATOM 2369 C C . LEU B 1 132 ? 0.323 -13.391 5.324 1 87.62 132 LEU B C 1
ATOM 2371 O O . LEU B 1 132 ? -0.446 -14.352 5.332 1 87.62 132 LEU B O 1
ATOM 2375 N N . GLU B 1 133 ? 0.667 -12.719 6.367 1 87.44 133 GLU B N 1
ATOM 2376 C CA . GLU B 1 133 ? 0.157 -13.094 7.684 1 87.44 133 GLU B CA 1
ATOM 2377 C C . GLU B 1 133 ? -1.356 -12.914 7.762 1 87.44 133 GLU B C 1
ATOM 2379 O O . GLU B 1 133 ? -2.059 -13.766 8.312 1 87.44 133 GLU B O 1
ATOM 2384 N N . PHE B 1 134 ? -1.823 -11.859 7.207 1 88.81 134 PHE B N 1
ATOM 2385 C CA . PHE B 1 134 ? -3.236 -11.523 7.34 1 88.81 134 PHE B CA 1
ATOM 2386 C C . PHE B 1 134 ? -4.062 -12.219 6.266 1 88.81 134 PHE B C 1
ATOM 2388 O O . PHE B 1 134 ? -5.211 -12.594 6.504 1 88.81 134 PHE B O 1
ATOM 2395 N N . LEU B 1 135 ? -3.52 -12.383 5.07 1 89.5 135 LEU B N 1
ATOM 2396 C CA . LEU B 1 135 ? -4.352 -12.758 3.934 1 89.5 135 LEU B CA 1
ATOM 2397 C C . LEU B 1 135 ? -4.262 -14.258 3.662 1 89.5 135 LEU B C 1
ATOM 2399 O O . LEU B 1 135 ? -5.129 -14.828 3.002 1 89.5 135 LEU B O 1
ATOM 2403 N N . VAL B 1 136 ? -3.195 -14.852 3.996 1 84 136 VAL B N 1
ATOM 2404 C CA . VAL B 1 136 ? -3.016 -16.266 3.715 1 84 136 VAL B CA 1
ATOM 2405 C C . VAL B 1 136 ? -3.193 -17.078 4.996 1 84 136 VAL B C 1
ATOM 2407 O O . VAL B 1 136 ? -2.375 -16.984 5.914 1 84 136 VAL B O 1
ATOM 2410 N N . PRO B 1 137 ? -4.316 -17.812 4.988 1 76.69 137 PRO B N 1
ATOM 2411 C CA . PRO B 1 137 ? -4.488 -18.656 6.168 1 76.69 137 PRO B CA 1
ATOM 2412 C C . PRO B 1 137 ? -3.301 -19.594 6.406 1 76.69 137 PRO B C 1
ATOM 2414 O O . PRO B 1 137 ? -2.555 -19.906 5.477 1 76.69 137 PRO B O 1
ATOM 2417 N N . GLU B 1 138 ? -3.047 -19.906 7.637 1 66 138 GLU B N 1
ATOM 2418 C CA . GLU B 1 138 ? -1.895 -20.688 8.07 1 66 138 GLU B CA 1
ATOM 2419 C C . GLU B 1 138 ? -1.748 -21.953 7.227 1 66 138 GLU B C 1
ATOM 2421 O O . GLU B 1 138 ? -0.639 -22.328 6.828 1 66 138 GLU B O 1
ATOM 2426 N N . SER B 1 139 ? -2.732 -22.641 7.023 1 60.44 139 SER B N 1
ATOM 2427 C CA . SER B 1 139 ? -2.674 -23.891 6.273 1 60.44 139 SER B CA 1
ATOM 2428 C C . SER B 1 139 ? -2.314 -23.641 4.812 1 60.44 139 SER B C 1
ATOM 2430 O O . SER B 1 139 ? -1.55 -24.406 4.219 1 60.44 139 SER B O 1
ATOM 2432 N N . SER B 1 140 ? -2.812 -22.656 4.223 1 59.28 140 SER B N 1
ATOM 2433 C CA . SER B 1 140 ? -2.568 -22.312 2.826 1 59.28 140 SER B CA 1
ATOM 2434 C C . SER B 1 140 ? -1.189 -21.688 2.643 1 59.28 140 SER B C 1
ATOM 2436 O O . SER B 1 140 ? -0.565 -21.844 1.592 1 59.28 140 SER B O 1
ATOM 2438 N N . ASN B 1 141 ? -0.687 -21.156 3.656 1 59.12 141 ASN B N 1
ATOM 2439 C CA . ASN B 1 141 ? 0.569 -20.422 3.619 1 59.12 141 ASN B CA 1
ATOM 2440 C C . ASN B 1 141 ? 1.761 -21.344 3.389 1 59.12 141 ASN B C 1
ATOM 2442 O O . ASN B 1 141 ? 2.672 -21.016 2.629 1 59.12 141 ASN B O 1
ATOM 2446 N N . GLU B 1 142 ? 1.62 -22.5 4.031 1 60.34 142 GLU B N 1
ATOM 2447 C CA . GLU B 1 142 ? 2.768 -23.406 3.914 1 60.34 142 GLU B CA 1
ATOM 2448 C C . GLU B 1 142 ? 2.922 -23.922 2.486 1 60.34 142 GLU B C 1
ATOM 2450 O O . GLU B 1 142 ? 4.035 -23.984 1.961 1 60.34 142 GLU B O 1
ATOM 2455 N N . ASP B 1 143 ? 1.813 -24.375 1.908 1 59.59 143 ASP B N 1
ATOM 2456 C CA . ASP B 1 143 ? 1.884 -24.922 0.561 1 59.59 143 ASP B CA 1
ATOM 2457 C C . ASP B 1 143 ? 2.283 -23.859 -0.455 1 59.59 143 ASP B C 1
ATOM 2459 O O . ASP B 1 143 ? 3.115 -24.109 -1.331 1 59.59 143 ASP B O 1
ATOM 2463 N N . PHE B 1 144 ? 1.615 -22.812 -0.334 1 62.25 144 PHE B N 1
ATOM 2464 C CA . PHE B 1 144 ? 1.904 -21.703 -1.24 1 62.25 144 PHE B CA 1
ATOM 2465 C C . PHE B 1 144 ? 3.348 -21.25 -1.085 1 62.25 144 PHE B C 1
ATOM 2467 O O . PHE B 1 144 ? 4.055 -21.062 -2.076 1 62.25 144 PHE B O 1
ATOM 2474 N N . GLN B 1 145 ? 3.742 -21.078 0.083 1 60.56 145 GLN B N 1
ATOM 2475 C CA . GLN B 1 145 ? 5.102 -20.625 0.358 1 60.56 145 GLN B CA 1
ATOM 2476 C C . GLN B 1 145 ? 6.129 -21.641 -0.112 1 60.56 145 GLN B C 1
ATOM 2478 O O . GLN B 1 145 ? 7.16 -21.281 -0.687 1 60.56 145 GLN B O 1
ATOM 2483 N N . LYS B 1 146 ? 5.848 -22.875 0.182 1 62.38 146 LYS B N 1
ATOM 2484 C CA . LYS B 1 146 ? 6.746 -23.938 -0.239 1 62.38 146 LYS B CA 1
ATOM 2485 C C . LYS B 1 146 ? 6.887 -23.984 -1.758 1 62.38 146 LYS B C 1
ATOM 2487 O O . LYS B 1 146 ? 7.992 -24.156 -2.279 1 62.38 146 LYS B O 1
ATOM 2492 N N . SER B 1 147 ? 5.836 -23.844 -2.375 1 59.88 147 SER B N 1
ATOM 2493 C CA . SER B 1 147 ? 5.84 -23.891 -3.834 1 59.88 147 SER B CA 1
ATOM 2494 C C . SER B 1 147 ? 6.566 -22.672 -4.418 1 59.88 147 SER B C 1
ATOM 2496 O O . SER B 1 147 ? 7.34 -22.812 -5.371 1 59.88 147 SER B O 1
ATOM 2498 N N . LEU B 1 148 ? 6.258 -21.625 -3.91 1 61.22 148 LEU B N 1
ATOM 2499 C CA . LEU B 1 148 ? 6.895 -20.391 -4.367 1 61.22 148 LEU B CA 1
ATOM 2500 C C . LEU B 1 148 ? 8.398 -20.438 -4.113 1 61.22 148 LEU B C 1
ATOM 2502 O O . LEU B 1 148 ? 9.188 -20.047 -4.98 1 61.22 148 LEU B O 1
ATOM 2506 N N . PHE B 1 149 ? 8.633 -20.969 -2.969 1 57.56 149 PHE B N 1
ATOM 2507 C CA . PHE B 1 149 ? 10.031 -21.062 -2.564 1 57.56 149 PHE B CA 1
ATOM 2508 C C . PHE B 1 149 ? 10.781 -22.078 -3.408 1 57.56 149 PHE B C 1
ATOM 2510 O O . PHE B 1 149 ? 11.938 -21.875 -3.775 1 57.56 149 PHE B O 1
ATOM 2517 N N . LYS B 1 150 ? 10.195 -23.125 -3.592 1 58.28 150 LYS B N 1
ATOM 2518 C CA . LYS B 1 150 ? 10.797 -24.188 -4.395 1 58.28 150 LYS B CA 1
ATOM 2519 C C . LYS B 1 150 ? 11.156 -23.688 -5.789 1 58.28 150 LYS B C 1
ATOM 2521 O O . LYS B 1 150 ? 12.219 -24.016 -6.32 1 58.28 150 LYS B O 1
ATOM 2526 N N . HIS B 1 151 ? 10.367 -22.906 -6.289 1 55.72 151 HIS B N 1
ATOM 2527 C CA . HIS B 1 151 ? 10.609 -22.438 -7.648 1 55.72 151 HIS B CA 1
ATOM 2528 C C . HIS B 1 151 ? 11.523 -21.219 -7.66 1 55.72 151 HIS B C 1
ATOM 2530 O O . HIS B 1 151 ? 12.336 -21.062 -8.57 1 55.72 151 HIS B O 1
ATOM 2536 N N . LEU B 1 152 ? 11.25 -20.438 -6.727 1 54.44 152 LEU B N 1
ATOM 2537 C CA . LEU B 1 152 ? 12.164 -19.312 -6.609 1 54.44 152 LEU B CA 1
ATOM 2538 C C . LEU B 1 152 ? 13.578 -19.797 -6.289 1 54.44 152 LEU B C 1
ATOM 2540 O O . LEU B 1 152 ? 14.555 -19.188 -6.719 1 54.44 152 LEU B O 1
ATOM 2544 N N . SER B 1 153 ? 13.602 -20.812 -5.504 1 48.56 153 SER B N 1
ATOM 2545 C CA . SER B 1 153 ? 14.891 -21.406 -5.164 1 48.56 153 SER B CA 1
ATOM 2546 C C . SER B 1 153 ? 15.422 -22.25 -6.312 1 48.56 153 SER B C 1
ATOM 2548 O O . SER B 1 153 ? 16.562 -22.734 -6.262 1 48.56 153 SER B O 1
ATOM 2550 N N . GLY B 1 154 ? 15.258 -22.016 -7.516 1 49.59 154 GLY B N 1
ATOM 2551 C CA . GLY B 1 154 ? 15.883 -22.719 -8.625 1 49.59 154 GLY B CA 1
ATOM 2552 C C . GLY B 1 154 ? 15.766 -24.219 -8.516 1 49.59 154 GLY B C 1
ATOM 2553 O O . GLY B 1 154 ? 16.422 -24.969 -9.258 1 49.59 154 GLY B O 1
ATOM 2554 N N . ASN B 1 155 ? 15.273 -24.906 -7.586 1 42.38 155 ASN B N 1
ATOM 2555 C CA . ASN B 1 155 ? 15.359 -26.359 -7.754 1 42.38 155 ASN B CA 1
ATOM 2556 C C . ASN B 1 155 ? 14.523 -26.828 -8.938 1 42.38 155 ASN B C 1
ATOM 2558 O O . ASN B 1 155 ? 13.352 -27.172 -8.781 1 42.38 155 ASN B O 1
ATOM 2562 N N . THR B 1 156 ? 14.516 -26.25 -10.047 1 38.69 156 THR B N 1
ATOM 2563 C CA . THR B 1 156 ? 14.188 -26.875 -11.312 1 38.69 156 THR B CA 1
ATOM 2564 C C . THR B 1 156 ? 14.992 -28.156 -11.5 1 38.69 156 THR B C 1
ATOM 2566 O O . THR B 1 156 ? 16.156 -28.109 -11.898 1 38.69 156 THR B O 1
ATOM 2569 N N . ALA B 1 157 ? 15.328 -29.062 -10.609 1 36.84 157 ALA B N 1
ATOM 2570 C CA . ALA B 1 157 ? 15.914 -30.375 -10.93 1 36.84 157 ALA B CA 1
ATOM 2571 C C . ALA B 1 157 ? 15.078 -31.109 -11.977 1 36.84 157 ALA B C 1
ATOM 2573 O O . ALA B 1 157 ? 15.281 -32.281 -12.211 1 36.84 157 ALA B O 1
ATOM 2574 N N . ALA B 1 158 ? 14.633 -30.594 -13.234 1 31.34 158 ALA B N 1
ATOM 2575 C CA . ALA B 1 158 ? 14.664 -31.562 -14.32 1 31.34 158 ALA B CA 1
ATOM 2576 C C . ALA B 1 158 ? 16.047 -31.625 -14.969 1 31.34 158 ALA B C 1
ATOM 2578 O O . ALA B 1 158 ? 16.719 -30.594 -15.086 1 31.34 158 ALA B O 1
#

Solvent-accessible surface area (backbone atoms only — not comparable to full-atom values): 17670 Å² total; per-residue (Å²): 128,76,76,65,60,66,61,45,53,56,48,42,57,50,41,55,58,62,60,48,82,50,80,68,28,59,54,49,52,50,49,53,49,52,41,50,50,50,52,52,28,63,71,44,48,36,50,52,40,50,55,48,33,43,43,68,33,36,89,76,46,77,72,73,70,80,73,77,78,74,50,72,66,55,50,51,50,44,51,52,50,31,49,55,41,58,66,58,64,50,68,83,64,50,39,71,73,63,31,59,66,56,41,51,53,56,50,49,50,33,51,53,36,57,66,31,67,70,52,46,52,50,48,53,52,50,52,51,51,50,49,45,65,71,32,35,55,73,76,55,36,52,59,52,48,48,52,50,43,45,57,70,63,52,70,64,78,118,129,77,75,65,59,66,62,43,52,57,46,43,57,48,40,56,59,63,60,49,82,51,80,67,27,58,54,49,52,51,50,53,50,52,42,50,51,50,53,52,27,64,71,44,48,37,51,53,40,49,52,48,35,44,44,70,33,37,89,77,46,75,74,74,68,79,73,78,78,73,50,74,66,55,50,51,53,42,51,52,50,31,49,54,41,58,65,57,66,50,69,84,65,50,39,70,72,62,31,60,67,56,41,51,51,55,48,49,49,32,51,52,36,58,67,32,66,72,53,45,52,51,48,52,53,51,53,51,48,50,49,46,65,70,31,35,52,74,75,56,37,54,59,53,47,48,51,52,44,42,56,70,60,57,65,68,80,122

Radius of gyration: 21.05 Å; Cα contacts (8 Å, |Δi|>4): 227; chains: 2; bounding box: 52×58×49 Å

Secondary structure (DSSP, 8-state):
--SHHHHHHHHHHHHHHHH--SHHHHHHHHHHHHHHHHHTSHHHHHHHHHHHHHHHSTTSSS--S------HHHHHHHHHHHHHHHHTTS-TTHHHHH-HHHHHHHHHHHHHHHT-HHHHHHHHHHHHHHHHHHHS-HHHHHHHHHHHHHHHTT----/--SHHHHHHHHHHHHHHHH--SHHHHHHHHHHHHHHHHHTSHHHHHHHHHHHHHHHSTTSSS--S------HHHHHHHHHHHHHHHHTTS-TTHHHHH-HHHHHHHHHHHHHHHT-HHHHHHHHHHHHHHHHHHHS-HHHHHHHHHHHHHHHTT----

Sequence (316 aa):
MHHAGRSRANETVFAAYTSSKDNGKWKRIRWLEVHIANLTSTPYWVTYLRVLQEAIWPGGSLPTRPRLIPTPEQKEETRNRCLECLMKLVPDFVPEVLGVEKYKMSWQVVLESLQDPHINRHLVYCMCDLLLEFLVPESSNEDFQKSLFKHLSGNTAAMHHAGRSRANETVFAAYTSSKDNGKWKRIRWLEVHIANLTSTPYWVTYLRVLQEAIWPGGSLPTRPRLIPTPEQKEETRNRCLECLMKLVPDFVPEVLGVEKYKMSWQVVLESLQDPHINRHLVYCMCDLLLEFLVPESSNEDFQKSLFKHLSGNTAA

InterPro domains:
  IPR013937 Sorting nexin, C-terminal [PF08628] (30-117)

Organism: Acipenser ruthenus (NCBI:txid7906)

pLDDT: mean 75.12, std 20.8, range [21.11, 97.31]

Foldseek 3Di:
DVVPVVVVVVCCVVVVLPVPPDPVSVVVVVVVVVVVCVCPPPVNVVVVVVVVCCVVQPPVHDPPDDPPDDDPVRVVVVLVVVLVVQLVPDDPCVCVVCPVVSSSVVSVVVSVLCPDPVSVVVVVVVVVVVCCVVPPPPVRSVVVVVVVCVVVVPPPVD/DVVPPVVVVVCCVVVVLPVPPDPVSVVVVVVVVVVVCVCPPPVNVVVVVVVVCCVVQPPVHDPPDDPPDDDPVRVVVVLVVVLVVQLVPDDPCVCVVCPVVSSSVVSVVVSVLCPDPVSVVVVVVVVVVVCCVPPPPPVRSVVVVVVVCCVVVPPPVD